Protein AF-A0A445AF09-F1 (afdb_monomer)

Secondary structure (DSSP, 8-state):
-GGGGTTS-TTT-TT--GGGEEEEEHHHHHHGGGGGGHHHHHHHT--SHHHHHHHHHHHHHHHHHHH---SEEEPPPTT-EEEEEEETTEEEEEEEEEETTEEEEEEEE-SS-EEEEEE-----EETTEE-------SSTTEEEEEEE-TTS-EEEEEEEETTTEEEEE-SSSSS-EEEEEEPPPPPTT-TT---HHHHHHHSSTTS-SS--TTBGGG-HHHHHHHTT-HHHHHHHHHHHTT--PPPPP----------S------------

Organism: Arachis hypogaea (NCBI:txid3818)

Structure (mmCIF, N/CA/C/O backbone):
data_AF-A0A445AF09-F1
#
_entry.id   AF-A0A445AF09-F1
#
loop_
_atom_site.group_PDB
_atom_site.id
_atom_site.type_symbol
_atom_site.label_atom_id
_atom_site.label_alt_id
_atom_site.label_comp_id
_atom_site.label_asym_id
_atom_site.label_entity_id
_atom_site.label_seq_id
_atom_site.pdbx_PDB_ins_code
_atom_site.Cartn_x
_atom_site.Cartn_y
_atom_site.Cartn_z
_atom_site.occupancy
_atom_site.B_iso_or_equiv
_atom_site.auth_seq_id
_atom_site.auth_comp_id
_atom_site.auth_asym_id
_atom_site.auth_atom_id
_atom_site.pdbx_PDB_model_num
ATOM 1 N N . MET A 1 1 ? 24.470 15.880 -9.791 1.00 51.50 1 MET A N 1
ATOM 2 C CA . MET A 1 1 ? 23.484 15.381 -10.776 1.00 51.50 1 MET A CA 1
ATOM 3 C C . MET A 1 1 ? 22.066 15.889 -10.486 1.00 51.50 1 MET A C 1
ATOM 5 O O . MET A 1 1 ? 21.465 16.464 -11.375 1.00 51.50 1 MET A O 1
ATOM 9 N N . ILE A 1 2 ? 21.556 15.780 -9.251 1.00 55.66 2 ILE A N 1
ATOM 10 C CA . ILE A 1 2 ? 20.168 16.154 -8.896 1.00 55.66 2 ILE A CA 1
ATOM 11 C C . ILE A 1 2 ? 19.882 17.680 -8.902 1.00 55.66 2 ILE A C 1
ATOM 13 O O . ILE A 1 2 ? 18.766 18.098 -9.194 1.00 55.66 2 ILE A O 1
ATOM 17 N N . LYS A 1 3 ? 20.896 18.535 -8.677 1.00 58.53 3 LYS A N 1
ATOM 18 C CA . LYS A 1 3 ? 20.763 20.012 -8.688 1.00 58.53 3 LYS A CA 1
ATOM 19 C C . LYS A 1 3 ? 20.214 20.596 -10.004 1.00 58.53 3 LYS A C 1
ATOM 21 O O . LYS A 1 3 ? 19.655 21.683 -9.976 1.00 58.53 3 LYS A O 1
ATOM 26 N N . ASN A 1 4 ? 20.345 19.885 -11.126 1.00 58.12 4 ASN A N 1
ATOM 27 C CA . ASN A 1 4 ? 19.867 20.347 -12.436 1.00 58.12 4 ASN A CA 1
ATOM 28 C C . ASN A 1 4 ? 18.356 20.132 -12.642 1.00 58.12 4 ASN A C 1
ATOM 30 O O . ASN A 1 4 ? 17.811 20.605 -13.630 1.00 58.12 4 ASN A O 1
ATOM 34 N N . TYR A 1 5 ? 17.688 19.422 -11.727 1.00 61.03 5 TYR A N 1
ATOM 35 C CA . TYR A 1 5 ? 16.271 19.056 -11.834 1.00 61.03 5 TYR A CA 1
ATOM 36 C C . TYR A 1 5 ? 15.376 19.838 -10.859 1.00 61.03 5 TYR A C 1
ATOM 38 O O . TYR A 1 5 ? 14.235 19.459 -10.610 1.00 61.03 5 TYR A O 1
ATOM 46 N N . ILE A 1 6 ? 15.888 20.925 -10.269 1.00 62.09 6 ILE A N 1
ATOM 47 C CA . ILE A 1 6 ? 15.125 21.788 -9.356 1.00 62.09 6 ILE A CA 1
ATOM 48 C C . ILE A 1 6 ? 13.955 22.421 -10.117 1.00 62.09 6 ILE A C 1
ATOM 50 O O . ILE A 1 6 ? 14.143 23.055 -11.151 1.00 62.09 6 ILE A O 1
ATOM 54 N N . GLY A 1 7 ? 12.744 22.247 -9.591 1.00 59.28 7 GLY A N 1
ATOM 55 C CA . GLY A 1 7 ? 11.496 22.750 -10.160 1.00 59.28 7 GLY A CA 1
ATOM 56 C C . GLY A 1 7 ? 10.824 21.821 -11.175 1.00 59.28 7 GLY A C 1
ATOM 57 O O . GLY A 1 7 ? 9.693 22.107 -11.561 1.00 59.28 7 GLY A O 1
ATOM 58 N N . THR A 1 8 ? 11.463 20.719 -11.588 1.00 61.53 8 THR A N 1
ATOM 59 C CA . THR A 1 8 ? 10.900 19.782 -12.576 1.00 61.53 8 THR A CA 1
ATOM 60 C C . THR A 1 8 ? 10.039 18.700 -11.919 1.00 61.53 8 THR A C 1
ATOM 62 O O . THR A 1 8 ? 10.283 18.299 -10.777 1.00 61.53 8 THR A O 1
ATOM 65 N N . ASP A 1 9 ? 9.038 18.203 -12.651 1.00 62.78 9 ASP A N 1
ATOM 66 C CA . ASP A 1 9 ? 8.241 17.050 -12.229 1.00 62.78 9 ASP A CA 1
ATOM 67 C C . ASP A 1 9 ? 9.037 15.759 -12.431 1.00 62.78 9 ASP A C 1
ATOM 69 O O . ASP A 1 9 ? 9.290 15.329 -13.558 1.00 62.78 9 ASP A O 1
ATOM 73 N N . VAL A 1 10 ? 9.424 15.121 -11.327 1.00 61.28 10 VAL A N 1
ATOM 74 C CA . VAL A 1 10 ? 10.263 13.916 -11.296 1.00 61.28 10 VAL A CA 1
ATOM 75 C C . VAL A 1 10 ? 9.614 12.751 -12.045 1.00 61.28 10 VAL A C 1
ATOM 77 O O . VAL A 1 10 ? 10.321 11.904 -12.604 1.00 61.28 10 VAL A O 1
ATOM 80 N N . THR A 1 11 ? 8.281 12.695 -12.098 1.00 57.84 11 THR A N 1
ATOM 81 C CA . THR A 1 11 ? 7.548 11.650 -12.832 1.00 57.84 11 THR A CA 1
ATOM 82 C C . THR A 1 11 ? 7.681 11.801 -14.349 1.00 57.84 11 THR A C 1
ATOM 84 O O . THR A 1 11 ? 7.736 10.791 -15.054 1.00 57.84 11 THR A O 1
ATOM 87 N N . SER A 1 12 ? 7.840 13.039 -14.830 1.00 57.72 12 SER A N 1
ATOM 88 C CA . SER A 1 12 ? 8.030 13.387 -16.245 1.00 57.72 12 SER A CA 1
ATOM 89 C C . SER A 1 12 ? 9.479 13.229 -16.735 1.00 57.72 12 SER A C 1
ATOM 91 O O . SER A 1 12 ? 9.734 13.205 -17.938 1.00 57.72 12 SER A O 1
ATOM 93 N N . LEU A 1 13 ? 10.445 13.078 -15.820 1.00 60.84 13 LEU A N 1
ATOM 94 C CA . LEU A 1 13 ? 11.860 12.925 -16.162 1.00 60.84 13 LEU A CA 1
ATOM 95 C C . LEU A 1 13 ? 12.172 11.501 -16.656 1.00 60.84 13 LEU A C 1
ATOM 97 O O . LEU A 1 13 ? 12.339 10.562 -15.868 1.00 60.84 13 LEU A O 1
ATOM 101 N N . VAL A 1 14 ? 12.316 11.358 -17.976 1.00 57.19 14 VAL A N 1
ATOM 102 C CA . VAL A 1 14 ? 12.659 10.093 -18.656 1.00 57.19 14 VAL A CA 1
ATOM 103 C C . VAL A 1 14 ? 14.084 9.621 -18.313 1.00 57.19 14 VAL A C 1
ATOM 105 O O . VAL A 1 14 ? 14.336 8.421 -18.192 1.00 57.19 14 VAL A O 1
ATOM 108 N N . THR A 1 15 ? 15.013 10.551 -18.063 1.00 64.38 15 THR A N 1
ATOM 109 C CA . THR A 1 15 ? 16.466 10.295 -17.992 1.00 64.38 15 THR A CA 1
ATOM 110 C C . THR A 1 15 ? 17.027 10.058 -16.587 1.00 64.38 15 THR A C 1
ATOM 112 O O . THR A 1 15 ? 18.241 10.115 -16.398 1.00 64.38 15 THR A O 1
ATOM 115 N N . LEU A 1 16 ? 16.190 9.822 -15.572 1.00 73.88 16 LEU A N 1
ATOM 116 C CA . LEU A 1 16 ? 16.708 9.557 -14.224 1.00 73.88 16 LEU A CA 1
ATOM 117 C C . LEU A 1 16 ? 17.511 8.243 -14.175 1.00 73.88 16 LEU A C 1
ATOM 119 O O . LEU A 1 16 ? 17.065 7.251 -14.774 1.00 73.88 16 LEU A O 1
ATOM 123 N N . PRO A 1 17 ? 18.641 8.215 -13.439 1.00 82.38 17 PRO A N 1
ATOM 124 C CA . PRO A 1 17 ? 19.485 7.031 -13.326 1.00 82.38 17 PRO A CA 1
ATOM 125 C C . PRO A 1 17 ? 18.705 5.876 -12.695 1.00 82.38 17 PRO A C 1
ATOM 127 O O . PRO A 1 17 ? 17.948 6.072 -11.752 1.00 82.38 17 PRO A O 1
ATOM 130 N N . VAL A 1 18 ? 18.894 4.654 -13.193 1.00 84.94 18 VAL A N 1
ATOM 131 C CA . VAL A 1 18 ? 18.198 3.458 -12.674 1.00 84.94 18 VAL A CA 1
ATOM 132 C C . VAL A 1 18 ? 18.519 3.193 -11.199 1.00 84.94 18 VAL A C 1
ATOM 134 O O . VAL A 1 18 ? 17.725 2.590 -10.492 1.00 84.94 18 VAL A O 1
ATOM 137 N N . THR A 1 19 ? 19.648 3.693 -10.702 1.00 85.25 19 THR A N 1
ATOM 138 C CA . THR A 1 19 ? 20.103 3.504 -9.319 1.00 85.25 19 THR A CA 1
ATOM 139 C C . THR A 1 19 ? 19.209 4.136 -8.257 1.00 85.25 19 THR A C 1
ATOM 141 O O . THR A 1 19 ? 19.458 3.879 -7.093 1.00 85.25 19 THR A O 1
ATOM 144 N N . ILE A 1 20 ? 18.225 4.967 -8.619 1.00 86.75 20 ILE A N 1
ATOM 145 C CA . ILE A 1 20 ? 17.229 5.511 -7.675 1.00 86.75 20 ILE A CA 1
ATOM 146 C C . ILE A 1 20 ? 15.871 4.799 -7.771 1.00 86.75 20 ILE A C 1
ATOM 148 O O . ILE A 1 20 ? 14.916 5.222 -7.122 1.00 86.75 20 ILE A O 1
ATOM 152 N N . PHE A 1 21 ? 15.756 3.780 -8.630 1.00 89.88 21 PHE A N 1
ATOM 153 C CA . PHE A 1 21 ? 14.510 3.056 -8.852 1.00 89.88 21 PHE A CA 1
ATOM 154 C C . PHE A 1 21 ? 14.426 1.808 -7.977 1.00 89.88 21 PHE A C 1
ATOM 156 O O . PHE A 1 21 ? 15.410 1.082 -7.830 1.00 89.88 21 PHE A O 1
ATOM 163 N N . GLU A 1 22 ? 13.228 1.538 -7.466 1.00 93.38 22 GLU A N 1
ATOM 164 C CA . GLU A 1 22 ? 12.866 0.217 -6.947 1.00 93.38 22 GLU A CA 1
ATOM 165 C C . GLU A 1 22 ? 12.418 -0.718 -8.080 1.00 93.38 22 GLU A C 1
ATOM 167 O O . GLU A 1 22 ? 12.101 -0.275 -9.188 1.00 93.38 22 GLU A O 1
ATOM 172 N N . SER A 1 23 ? 12.373 -2.024 -7.815 1.00 94.00 23 SER A N 1
ATOM 173 C CA . SER A 1 23 ? 11.985 -3.043 -8.798 1.00 94.00 23 SER A CA 1
ATOM 174 C C . SER A 1 23 ? 10.468 -3.210 -8.953 1.00 94.00 23 SER A C 1
ATOM 176 O O . SER A 1 23 ? 10.008 -4.297 -9.286 1.00 94.00 23 SER A O 1
ATOM 178 N N . MET A 1 24 ? 9.686 -2.148 -8.763 1.00 94.38 24 MET A N 1
ATOM 179 C CA . MET A 1 24 ? 8.229 -2.146 -8.928 1.00 94.38 24 MET A CA 1
ATOM 180 C C . MET A 1 24 ? 7.768 -1.028 -9.849 1.00 94.38 24 MET A C 1
ATOM 182 O O . MET A 1 24 ? 8.406 0.022 -9.953 1.00 94.38 24 MET A O 1
ATOM 186 N N . THR A 1 25 ? 6.638 -1.235 -10.517 1.00 94.06 25 THR A N 1
ATOM 187 C CA . THR A 1 25 ? 5.913 -0.156 -11.198 1.00 94.06 25 THR A CA 1
ATOM 188 C C . THR A 1 25 ? 4.942 0.517 -10.232 1.00 94.06 25 THR A C 1
ATOM 190 O O . THR A 1 25 ? 4.596 -0.039 -9.190 1.00 94.06 25 THR A O 1
ATOM 193 N N . MET A 1 26 ? 4.446 1.711 -10.573 1.00 91.44 26 MET A N 1
ATOM 194 C CA . MET A 1 26 ? 3.402 2.351 -9.759 1.00 91.44 26 MET A CA 1
ATOM 195 C C . MET A 1 26 ? 2.132 1.481 -9.643 1.00 91.44 26 MET A C 1
ATOM 197 O O . MET A 1 26 ? 1.425 1.565 -8.646 1.00 91.44 26 MET A O 1
ATOM 201 N N . LEU A 1 27 ? 1.860 0.609 -10.621 1.00 94.56 27 LEU A N 1
ATOM 202 C CA . LEU A 1 27 ? 0.715 -0.308 -10.587 1.00 94.56 27 LEU A CA 1
ATOM 203 C C . LEU A 1 27 ? 0.861 -1.382 -9.503 1.00 94.56 27 LEU A C 1
ATOM 205 O O . LEU A 1 27 ? -0.106 -1.660 -8.795 1.00 94.56 27 LEU A O 1
ATOM 209 N N . GLN A 1 28 ? 2.072 -1.926 -9.345 1.00 95.38 28 GLN A N 1
ATOM 210 C CA . GLN A 1 28 ? 2.425 -2.826 -8.243 1.00 95.38 28 GLN A CA 1
ATOM 211 C C . GLN A 1 28 ? 2.429 -2.079 -6.905 1.00 95.38 28 GLN A C 1
ATOM 213 O O . GLN A 1 28 ? 1.870 -2.572 -5.932 1.00 95.38 28 GLN A O 1
ATOM 218 N N . LYS A 1 29 ? 2.951 -0.842 -6.878 1.00 92.94 29 LYS A N 1
ATOM 219 C CA . LYS A 1 29 ? 2.928 0.026 -5.688 1.00 92.94 29 LYS A CA 1
ATOM 220 C C . LYS A 1 29 ? 1.514 0.204 -5.129 1.00 92.94 29 LYS A C 1
ATOM 222 O O . LYS A 1 29 ? 1.306 0.166 -3.924 1.00 92.94 29 LYS A O 1
ATOM 227 N N . MET A 1 30 ? 0.522 0.381 -6.004 1.00 92.88 30 MET A N 1
ATOM 228 C CA . MET A 1 30 ? -0.885 0.493 -5.601 1.00 92.88 30 MET A CA 1
ATOM 229 C C . MET A 1 30 ? -1.425 -0.795 -4.951 1.00 92.88 30 MET A C 1
ATOM 231 O O . MET A 1 30 ? -2.329 -0.715 -4.118 1.00 92.88 30 MET A O 1
ATOM 235 N N . ALA A 1 31 ? -0.877 -1.963 -5.302 1.00 95.69 31 ALA A N 1
ATOM 236 C CA . ALA A 1 31 ? -1.257 -3.246 -4.713 1.00 95.69 31 ALA A CA 1
ATOM 237 C C . ALA A 1 31 ? -0.697 -3.442 -3.297 1.00 95.69 31 ALA A C 1
ATOM 239 O O . ALA A 1 31 ? -1.277 -4.187 -2.517 1.00 95.69 31 ALA A O 1
ATOM 240 N N . GLU A 1 32 ? 0.380 -2.748 -2.922 1.00 94.44 32 GLU A N 1
ATOM 241 C CA . GLU A 1 32 ? 1.001 -2.872 -1.593 1.00 94.44 32 GLU A CA 1
ATOM 242 C C . GLU A 1 32 ? 0.039 -2.536 -0.444 1.00 94.44 32 GLU A C 1
ATOM 244 O O . GLU A 1 32 ? 0.106 -3.139 0.622 1.00 94.44 32 GLU A O 1
ATOM 249 N N . LEU A 1 33 ? -0.924 -1.639 -0.688 1.00 89.88 33 LEU A N 1
ATOM 250 C CA . LEU A 1 33 ? -2.013 -1.308 0.242 1.00 89.88 33 LEU A CA 1
ATOM 251 C C . LEU A 1 33 ? -2.888 -2.512 0.622 1.00 89.88 33 LEU A C 1
ATOM 253 O O . LEU A 1 33 ? -3.686 -2.431 1.562 1.00 89.88 33 LEU A O 1
ATOM 257 N N . ARG A 1 34 ? -2.804 -3.610 -0.138 1.00 94.56 34 ARG A N 1
ATOM 258 C CA . ARG A 1 34 ? -3.593 -4.812 0.116 1.00 94.56 34 ARG A CA 1
ATOM 259 C C . ARG A 1 34 ? -3.111 -5.603 1.325 1.00 94.56 34 ARG A C 1
ATOM 261 O O . ARG A 1 34 ? -3.955 -6.250 1.934 1.00 94.56 34 ARG A O 1
ATOM 268 N N . GLU A 1 35 ? -1.856 -5.443 1.747 1.00 93.94 35 GLU A N 1
ATOM 269 C CA . GLU A 1 35 ? -1.308 -6.133 2.929 1.00 93.94 35 GLU A CA 1
ATOM 270 C C . GLU A 1 35 ? -2.187 -5.946 4.171 1.00 93.94 35 GLU A C 1
ATOM 272 O O . GLU A 1 35 ? -2.505 -6.871 4.919 1.00 93.94 35 GLU A O 1
ATOM 277 N N . TYR A 1 36 ? -2.645 -4.713 4.368 1.00 92.56 36 TYR A N 1
ATOM 278 C CA . TYR A 1 36 ? -3.392 -4.337 5.558 1.00 92.56 36 TYR A CA 1
ATOM 279 C C . TYR A 1 36 ? -4.908 -4.370 5.346 1.00 92.56 36 TYR A C 1
ATOM 281 O O . TYR A 1 36 ? -5.657 -3.970 6.232 1.00 92.56 36 TYR A O 1
ATOM 289 N N . SER A 1 37 ? -5.394 -4.878 4.205 1.00 93.44 37 SER A N 1
ATOM 290 C CA . SER A 1 37 ? -6.837 -4.928 3.907 1.00 93.44 37 SER A CA 1
ATOM 291 C C . SER A 1 37 ? -7.625 -5.851 4.839 1.00 93.44 37 SER A C 1
ATOM 293 O O . SER A 1 37 ? -8.830 -5.679 4.962 1.00 93.44 37 SER A O 1
ATOM 295 N N . HIS A 1 38 ? -6.961 -6.739 5.585 1.00 92.75 38 HIS A N 1
ATOM 296 C CA . HIS A 1 38 ? -7.592 -7.500 6.668 1.00 92.75 38 HIS A CA 1
ATOM 297 C C . HIS A 1 38 ? -8.237 -6.598 7.745 1.00 92.75 38 HIS A C 1
ATOM 299 O O . HIS A 1 38 ? -9.118 -7.041 8.478 1.00 92.75 38 HIS A O 1
ATOM 305 N N . LEU A 1 39 ? -7.811 -5.333 7.863 1.00 91.69 39 LEU A N 1
ATOM 306 C CA . LEU A 1 39 ? -8.463 -4.333 8.712 1.00 91.69 39 LEU A CA 1
ATOM 307 C C . LEU A 1 39 ? -9.854 -3.956 8.184 1.00 91.69 39 LEU A C 1
ATOM 309 O O . LEU A 1 39 ? -10.767 -3.769 8.978 1.00 91.69 39 LEU A O 1
ATOM 313 N N . LEU A 1 40 ? -10.042 -3.901 6.863 1.00 94.19 40 LEU A N 1
ATOM 314 C CA . LEU A 1 40 ? -11.355 -3.664 6.257 1.00 94.19 40 LEU A CA 1
ATOM 315 C C . LEU A 1 40 ? -12.289 -4.857 6.489 1.00 94.19 40 LEU A C 1
ATOM 317 O O . LEU A 1 40 ? -13.457 -4.659 6.804 1.00 94.19 40 LEU A O 1
ATOM 321 N N . ASP A 1 41 ? -11.757 -6.080 6.439 1.00 94.00 41 ASP A N 1
ATOM 322 C CA . ASP A 1 41 ? -12.516 -7.289 6.780 1.00 94.00 41 ASP A CA 1
ATOM 323 C C . ASP A 1 41 ? -12.942 -7.297 8.257 1.00 94.00 41 ASP A C 1
ATOM 325 O O . ASP A 1 41 ? -14.041 -7.737 8.590 1.00 94.00 41 ASP A O 1
ATOM 329 N N . LYS A 1 42 ? -12.072 -6.819 9.161 1.00 92.50 42 LYS A N 1
ATOM 330 C CA . LYS A 1 42 ? -12.411 -6.633 10.582 1.00 92.50 42 LYS A CA 1
ATOM 331 C C . LYS A 1 42 ? -13.466 -5.550 10.768 1.00 92.50 42 LYS A C 1
ATOM 333 O O . LYS A 1 42 ? -14.352 -5.742 11.590 1.00 92.50 42 LYS A O 1
ATOM 338 N N . ALA A 1 43 ? -13.375 -4.451 10.016 1.00 91.88 43 ALA A N 1
ATOM 339 C CA . ALA A 1 43 ? -14.368 -3.386 10.047 1.00 91.88 43 ALA A CA 1
ATOM 340 C C . ALA A 1 43 ? -15.746 -3.931 9.651 1.00 91.88 43 ALA A C 1
ATOM 342 O O . ALA A 1 43 ? -16.670 -3.828 10.443 1.00 91.88 43 ALA A O 1
ATOM 343 N N . ASP A 1 44 ? -15.873 -4.592 8.497 1.00 94.69 44 ASP A N 1
ATOM 344 C CA . ASP A 1 44 ? -17.144 -5.163 8.011 1.00 94.69 44 ASP A CA 1
ATOM 345 C C . ASP A 1 44 ? -17.800 -6.137 9.010 1.00 94.69 44 ASP A C 1
ATOM 347 O O . ASP A 1 44 ? -19.017 -6.163 9.161 1.00 94.69 44 ASP A O 1
ATOM 351 N N . LYS A 1 45 ? -16.992 -6.904 9.752 1.00 93.44 45 LYS A N 1
ATOM 352 C CA . LYS A 1 45 ? -17.465 -7.856 10.775 1.00 93.44 45 LYS A CA 1
ATOM 353 C C . LYS A 1 45 ? -17.744 -7.219 12.140 1.00 93.44 45 LYS A C 1
ATOM 355 O O . LYS A 1 45 ? -18.154 -7.928 13.058 1.00 93.44 45 LYS A O 1
ATOM 360 N N . CYS A 1 46 ? -17.450 -5.935 12.320 1.00 89.12 46 CYS A N 1
ATOM 361 C CA . CYS A 1 46 ? -17.548 -5.266 13.609 1.00 89.12 46 CYS A CA 1
ATOM 362 C C . CYS A 1 46 ? -18.962 -4.725 13.840 1.00 89.12 46 CYS A C 1
ATOM 364 O O . CYS A 1 46 ? -19.448 -3.895 13.078 1.00 89.12 46 CYS A O 1
ATOM 366 N N . GLU A 1 47 ? -19.606 -5.166 14.921 1.00 91.25 47 GLU A N 1
ATOM 367 C CA . GLU A 1 47 ? -20.931 -4.668 15.315 1.00 91.25 47 GLU A CA 1
ATOM 368 C C . GLU A 1 47 ? -20.866 -3.299 16.010 1.00 91.25 47 GLU A C 1
ATOM 370 O O . GLU A 1 47 ? -21.816 -2.520 15.931 1.00 91.25 47 GLU A O 1
ATOM 375 N N . ASP A 1 48 ? -19.753 -2.999 16.690 1.00 87.00 48 ASP A N 1
ATOM 376 C CA . ASP A 1 48 ? -19.544 -1.716 17.358 1.00 87.00 48 ASP A CA 1
ATOM 377 C C . ASP A 1 48 ? -19.144 -0.646 16.321 1.00 87.00 48 ASP A C 1
ATOM 379 O O . ASP A 1 48 ? -18.058 -0.730 15.734 1.00 87.00 48 ASP A O 1
ATOM 383 N N . PRO A 1 49 ? -19.978 0.388 16.100 1.00 86.38 49 PRO A N 1
ATOM 384 C CA . PRO A 1 49 ? -19.717 1.417 15.097 1.00 86.38 49 PRO A CA 1
ATOM 385 C C . PRO A 1 49 ? -18.451 2.242 15.378 1.00 86.38 49 PRO A C 1
ATOM 387 O O . PRO A 1 49 ? -17.838 2.756 14.438 1.00 86.38 49 PRO A O 1
ATOM 390 N N . TYR A 1 50 ? -18.021 2.362 16.638 1.00 85.75 50 TYR A N 1
ATOM 391 C CA . TYR A 1 50 ? -16.785 3.062 16.982 1.00 85.75 50 TYR A CA 1
ATOM 392 C C . TYR A 1 50 ? -15.566 2.221 16.615 1.00 85.75 50 TYR A C 1
ATOM 394 O O . TYR A 1 50 ? -14.641 2.718 15.971 1.00 85.75 50 TYR A O 1
ATOM 402 N N . MET A 1 51 ? -15.592 0.928 16.944 1.00 86.25 51 MET A N 1
ATOM 403 C CA . MET A 1 51 ? -14.524 -0.002 16.572 1.00 86.25 51 MET A CA 1
ATOM 404 C C . MET A 1 51 ? -14.461 -0.259 15.059 1.00 86.25 51 MET A C 1
ATOM 406 O O . MET A 1 51 ? -13.370 -0.421 14.506 1.00 86.25 51 MET A O 1
ATOM 410 N N . TRP A 1 52 ? -15.597 -0.211 14.359 1.00 89.62 52 TRP A N 1
ATOM 411 C CA . TRP A 1 52 ? -15.635 -0.180 12.895 1.00 89.62 52 TRP A CA 1
ATOM 412 C C . TRP A 1 52 ? -14.801 0.985 12.342 1.00 89.62 52 TRP A C 1
ATOM 414 O O . TRP A 1 52 ? -13.906 0.779 11.513 1.00 89.62 52 TRP A O 1
ATOM 424 N N . LEU A 1 53 ? -15.049 2.205 12.840 1.00 85.81 53 LEU A N 1
ATOM 425 C CA . LEU A 1 53 ? -14.355 3.408 12.375 1.00 85.81 53 LEU A CA 1
ATOM 426 C C . LEU A 1 53 ? -12.868 3.355 12.716 1.00 85.81 53 LEU A C 1
ATOM 428 O O . LEU A 1 53 ? -12.030 3.796 11.929 1.00 85.81 53 LEU A O 1
ATOM 432 N N . VAL A 1 54 ? -12.540 2.773 13.863 1.00 85.69 54 VAL A N 1
ATOM 433 C CA . VAL A 1 54 ? -11.171 2.502 14.274 1.00 85.69 54 VAL A CA 1
ATOM 434 C C . VAL A 1 54 ? -10.436 1.638 13.243 1.00 85.69 54 VAL A C 1
ATOM 436 O O . VAL A 1 54 ? -9.394 2.060 12.741 1.00 85.69 54 VAL A O 1
ATOM 439 N N . TYR A 1 55 ? -10.974 0.474 12.866 1.00 87.75 55 TYR A N 1
ATOM 440 C CA . TYR A 1 55 ? -10.327 -0.402 11.883 1.00 87.75 55 TYR A CA 1
ATOM 441 C C . TYR A 1 55 ? -10.184 0.265 10.508 1.00 87.75 55 TYR A C 1
ATOM 443 O O . TYR A 1 55 ? -9.119 0.182 9.887 1.00 87.75 55 TYR A O 1
ATOM 451 N N . ALA A 1 56 ? -11.226 0.968 10.053 1.00 89.19 56 ALA A N 1
ATOM 452 C CA . ALA A 1 56 ? -11.197 1.710 8.794 1.00 89.19 56 ALA A CA 1
ATOM 453 C C . ALA A 1 56 ? -10.136 2.828 8.810 1.00 89.19 56 ALA A C 1
ATOM 455 O O . ALA A 1 56 ? -9.387 2.997 7.844 1.00 89.19 56 ALA A O 1
ATOM 456 N N . SER A 1 57 ? -10.019 3.546 9.930 1.00 86.19 57 SER A N 1
ATOM 457 C CA . SER A 1 57 ? -9.030 4.613 10.117 1.00 86.19 57 SER A CA 1
ATOM 458 C C . SER A 1 57 ? -7.609 4.060 10.201 1.00 86.19 57 SER A C 1
ATOM 460 O O . SER A 1 57 ? -6.714 4.594 9.549 1.00 86.19 57 SER A O 1
ATOM 462 N N . SER A 1 58 ? -7.383 2.953 10.916 1.00 85.88 58 SER A N 1
ATOM 463 C CA . SER A 1 58 ? -6.076 2.279 10.948 1.00 85.88 58 SER A CA 1
ATOM 464 C C . SER A 1 58 ? -5.641 1.807 9.558 1.00 85.88 58 SER A C 1
ATOM 466 O O . SER A 1 58 ? -4.472 1.951 9.196 1.00 85.88 58 SER A O 1
ATOM 468 N N . TRP A 1 59 ? -6.575 1.306 8.741 1.00 89.81 59 TRP A N 1
ATOM 469 C CA . TRP A 1 59 ? -6.282 0.967 7.349 1.00 89.81 59 TRP A CA 1
ATOM 470 C C . TRP A 1 59 ? -5.866 2.204 6.541 1.00 89.81 59 TRP A C 1
ATOM 472 O O . TRP A 1 59 ? -4.857 2.160 5.833 1.00 89.81 59 TRP A O 1
ATOM 482 N N . ALA A 1 60 ? -6.575 3.325 6.693 1.00 86.75 60 ALA A N 1
ATOM 483 C CA . ALA A 1 60 ? -6.222 4.582 6.033 1.00 86.75 60 ALA A CA 1
ATOM 484 C C . ALA A 1 60 ? -4.843 5.114 6.475 1.00 86.75 60 ALA A C 1
ATOM 486 O O . ALA A 1 60 ? -4.067 5.573 5.640 1.00 86.75 60 ALA A O 1
ATOM 487 N N . VAL A 1 61 ? -4.492 4.989 7.758 1.00 84.06 61 VAL A N 1
ATOM 488 C CA . VAL A 1 61 ? -3.168 5.359 8.287 1.00 84.06 61 VAL A CA 1
ATOM 489 C C . VAL A 1 61 ? -2.053 4.497 7.683 1.00 84.06 61 VAL A C 1
ATOM 491 O O . VAL A 1 61 ? -0.979 5.010 7.362 1.00 84.06 61 VAL A O 1
ATOM 494 N N . SER A 1 62 ? -2.302 3.205 7.447 1.00 85.38 62 SER A N 1
ATOM 495 C CA . SER A 1 62 ? -1.304 2.302 6.853 1.00 85.38 62 SER A CA 1
ATOM 496 C C . SER A 1 62 ? -0.829 2.740 5.454 1.00 85.38 62 SER A C 1
ATOM 498 O O . SER A 1 62 ? 0.270 2.381 5.026 1.00 85.38 62 SER A O 1
ATOM 500 N N . VAL A 1 63 ? -1.604 3.581 4.754 1.00 84.19 63 VAL A N 1
ATOM 501 C CA . VAL A 1 63 ? -1.234 4.177 3.460 1.00 84.19 63 VAL A CA 1
ATOM 502 C C . VAL A 1 63 ? 0.080 4.957 3.559 1.00 84.19 63 VAL A C 1
ATOM 504 O O . VAL A 1 63 ? 0.924 4.852 2.667 1.00 84.19 63 VAL A O 1
ATOM 507 N N . TYR A 1 64 ? 0.293 5.705 4.647 1.00 81.31 64 TYR A N 1
ATOM 508 C CA . TYR A 1 64 ? 1.510 6.500 4.833 1.00 81.31 64 TYR A CA 1
ATOM 509 C C . TYR A 1 64 ? 2.756 5.615 4.906 1.00 81.31 64 TYR A C 1
ATOM 511 O O . TYR A 1 64 ? 3.758 5.916 4.257 1.00 81.31 64 TYR A O 1
ATOM 519 N N . TYR A 1 65 ? 2.664 4.473 5.596 1.00 83.56 65 TYR A N 1
ATOM 520 C CA . TYR A 1 65 ? 3.735 3.478 5.634 1.00 83.56 65 TYR A CA 1
ATOM 521 C C . TYR A 1 65 ? 4.090 2.966 4.235 1.00 83.56 65 TYR A C 1
ATOM 523 O O . TYR A 1 65 ? 5.263 2.899 3.865 1.00 83.56 65 TYR A O 1
ATOM 531 N N . VAL A 1 66 ? 3.075 2.622 3.436 1.00 81.06 66 VAL A N 1
ATOM 532 C CA . VAL A 1 66 ? 3.264 2.073 2.085 1.00 81.06 66 VAL A CA 1
ATOM 533 C C . VAL A 1 66 ? 4.014 3.059 1.179 1.00 81.06 66 VAL A C 1
ATOM 535 O O . VAL A 1 66 ? 4.900 2.656 0.420 1.00 81.06 66 VAL A O 1
ATOM 538 N N . TYR A 1 67 ? 3.714 4.354 1.291 1.00 79.06 67 TYR A N 1
ATOM 539 C CA . TYR A 1 67 ? 4.284 5.396 0.431 1.00 79.06 67 TYR A CA 1
ATOM 540 C C . TYR A 1 67 ? 5.514 6.118 1.000 1.00 79.06 67 TYR A C 1
ATOM 542 O O . TYR A 1 67 ? 6.039 7.012 0.339 1.00 79.06 67 TYR A O 1
ATOM 550 N N . GLN A 1 68 ? 6.023 5.730 2.172 1.00 81.06 68 GLN A N 1
AT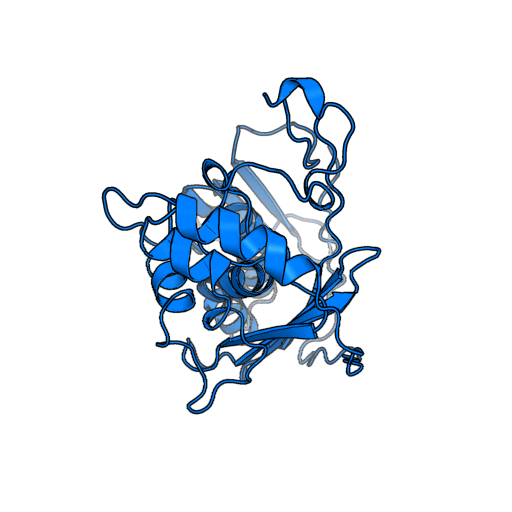OM 551 C CA . GLN A 1 68 ? 7.182 6.400 2.780 1.00 81.06 68 GLN A CA 1
ATOM 552 C C . GLN A 1 68 ? 8.513 6.109 2.075 1.00 81.06 68 GLN A C 1
ATOM 554 O O . GLN A 1 68 ? 9.481 6.855 2.231 1.00 81.06 68 GLN A O 1
ATOM 559 N N . ARG A 1 69 ? 8.594 4.983 1.352 1.00 85.88 69 ARG A N 1
ATOM 560 C CA . ARG A 1 69 ? 9.855 4.519 0.767 1.00 85.88 69 ARG A CA 1
ATOM 561 C C . ARG A 1 69 ? 10.326 5.502 -0.298 1.00 85.88 69 ARG A C 1
ATOM 563 O O . ARG A 1 69 ? 9.570 5.904 -1.176 1.00 85.88 69 ARG A O 1
ATOM 570 N N . THR A 1 70 ? 11.598 5.881 -0.212 1.00 82.62 70 THR A N 1
ATOM 571 C CA . THR A 1 70 ? 12.191 6.954 -1.029 1.00 82.62 70 THR A CA 1
ATOM 572 C C . THR A 1 70 ? 12.592 6.499 -2.432 1.00 82.62 70 THR A C 1
ATOM 574 O O . THR A 1 70 ? 12.925 7.325 -3.288 1.00 82.62 70 THR A O 1
ATOM 577 N N . TRP A 1 71 ? 12.554 5.191 -2.682 1.00 86.25 71 TRP A N 1
ATOM 578 C CA . TRP A 1 71 ? 12.819 4.612 -3.987 1.00 86.25 71 TRP A CA 1
ATOM 579 C C . TRP A 1 71 ? 11.737 4.995 -4.994 1.00 86.25 71 TRP A C 1
ATOM 581 O O . TRP A 1 71 ? 10.544 4.968 -4.706 1.00 86.25 71 TRP A O 1
ATOM 591 N N . LYS A 1 72 ? 12.152 5.347 -6.213 1.00 86.56 72 LYS A N 1
ATOM 592 C CA . LYS A 1 72 ? 11.219 5.721 -7.276 1.00 86.56 72 LYS A CA 1
ATOM 593 C C . LYS A 1 72 ? 10.677 4.459 -7.967 1.00 86.56 72 LYS A C 1
ATOM 595 O O . LYS A 1 72 ? 11.461 3.769 -8.621 1.00 86.56 72 LYS A O 1
ATOM 600 N N . PRO A 1 73 ? 9.365 4.177 -7.955 1.00 90.62 73 PRO A N 1
ATOM 601 C CA . PRO A 1 73 ? 8.825 3.112 -8.790 1.00 90.62 73 PRO A CA 1
ATOM 602 C C . PRO A 1 73 ? 8.925 3.481 -10.278 1.00 90.62 73 PRO A C 1
ATOM 604 O O . PRO A 1 73 ? 8.940 4.655 -10.676 1.00 90.62 73 PRO A O 1
ATOM 607 N N . PHE A 1 74 ? 8.973 2.469 -11.140 1.00 89.69 74 PHE A N 1
ATOM 608 C CA . PHE A 1 74 ? 8.870 2.659 -12.580 1.00 89.69 74 PHE A CA 1
ATOM 609 C C . PHE A 1 74 ? 7.527 3.312 -12.920 1.00 89.69 74 PHE A C 1
ATOM 611 O O . PHE A 1 74 ? 6.463 2.820 -12.545 1.00 89.69 74 PHE A O 1
ATOM 618 N N . ASN A 1 75 ? 7.577 4.426 -13.658 1.00 87.88 75 ASN A N 1
ATOM 619 C CA . ASN A 1 75 ? 6.367 5.042 -14.191 1.00 87.88 75 ASN A CA 1
ATOM 620 C C . ASN A 1 75 ? 5.745 4.064 -15.203 1.00 87.88 75 ASN A C 1
ATOM 622 O O . ASN A 1 75 ? 6.454 3.690 -16.153 1.00 87.88 75 ASN A O 1
ATOM 626 N N . PRO A 1 76 ? 4.498 3.607 -15.010 1.00 90.19 76 PRO A N 1
ATOM 627 C CA . PRO A 1 76 ? 3.888 2.648 -15.916 1.00 90.19 76 PRO A CA 1
ATOM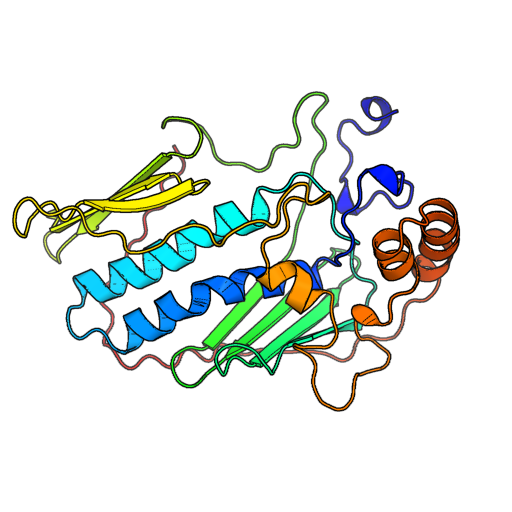 628 C C . PRO A 1 76 ? 3.745 3.227 -17.328 1.00 90.19 76 PRO A C 1
ATOM 630 O O . PRO A 1 76 ? 3.508 4.427 -17.504 1.00 90.19 76 PRO A O 1
ATOM 633 N N . ILE A 1 77 ? 3.896 2.382 -18.346 1.00 89.12 77 ILE A N 1
ATOM 634 C CA . ILE A 1 77 ? 3.617 2.780 -19.735 1.00 89.12 77 ILE A CA 1
ATOM 635 C C . ILE A 1 77 ? 2.107 2.762 -19.998 1.00 89.12 77 ILE A C 1
ATOM 637 O O . ILE A 1 77 ? 1.366 2.052 -19.323 1.00 89.12 77 ILE A O 1
ATOM 641 N N . LEU A 1 78 ? 1.620 3.552 -20.962 1.00 88.00 78 LEU A N 1
ATOM 642 C CA . LEU A 1 78 ? 0.188 3.591 -21.279 1.00 88.00 78 LEU A CA 1
ATOM 643 C C . LEU A 1 78 ? -0.322 2.190 -21.644 1.00 88.00 78 LEU A C 1
ATOM 645 O O . LEU A 1 78 ? 0.231 1.542 -22.530 1.00 88.00 78 LEU A O 1
ATOM 649 N N . GLY A 1 79 ? -1.388 1.745 -20.978 1.00 87.19 79 GLY A N 1
ATOM 650 C CA . GLY A 1 79 ? -1.958 0.417 -21.183 1.00 87.19 79 GLY A CA 1
ATOM 651 C C . GLY A 1 79 ? -1.290 -0.708 -20.390 1.00 87.19 79 GLY A C 1
ATOM 652 O O . GLY A 1 79 ? -1.828 -1.811 -20.413 1.00 87.19 79 GLY A O 1
ATOM 653 N N . GLU A 1 80 ? -0.192 -0.448 -19.669 1.00 93.62 80 GLU A N 1
ATOM 654 C CA . GLU A 1 80 ? 0.378 -1.399 -18.705 1.00 93.62 80 GLU A CA 1
ATOM 655 C C . GLU A 1 80 ? -0.680 -1.786 -17.663 1.00 93.62 80 GLU A C 1
ATOM 657 O O . GLU A 1 80 ? -1.474 -0.935 -17.245 1.00 93.62 80 GLU A O 1
ATOM 662 N N . THR A 1 81 ? -0.701 -3.059 -17.268 1.00 96.06 81 THR A N 1
ATOM 663 C CA . THR A 1 81 ? -1.642 -3.620 -16.290 1.00 96.06 81 THR A CA 1
ATOM 664 C C . THR A 1 81 ? -0.903 -4.320 -15.154 1.00 96.06 81 THR A C 1
ATOM 666 O O . THR A 1 81 ? 0.242 -4.730 -15.309 1.00 96.06 81 THR A O 1
ATOM 669 N N . TYR A 1 82 ? -1.559 -4.498 -14.015 1.00 97.19 82 TYR A N 1
ATOM 670 C CA . TYR A 1 82 ? -1.109 -5.385 -12.946 1.00 97.19 82 TYR A CA 1
ATOM 671 C C . TYR A 1 82 ? -2.321 -6.053 -12.296 1.00 97.19 82 TYR A C 1
ATOM 673 O O . TYR A 1 82 ? -3.390 -5.446 -12.213 1.00 97.19 82 TYR A O 1
ATOM 681 N N . GLU A 1 83 ? -2.163 -7.306 -11.878 1.00 95.62 83 GLU A N 1
ATOM 682 C CA . GLU A 1 83 ? -3.245 -8.144 -11.363 1.00 95.62 83 GLU A CA 1
ATOM 683 C C . GLU A 1 83 ? -2.732 -8.973 -10.181 1.00 95.62 83 GLU A C 1
ATOM 685 O O . GLU A 1 83 ? -1.643 -9.533 -10.252 1.00 95.62 83 GLU A O 1
ATOM 690 N N . MET A 1 84 ? -3.523 -9.066 -9.113 1.00 96.38 84 MET A N 1
ATOM 691 C CA . MET A 1 84 ? -3.231 -9.834 -7.901 1.00 96.38 84 MET A CA 1
ATOM 692 C C . MET A 1 84 ? -4.518 -10.548 -7.477 1.00 96.38 84 MET A C 1
ATOM 694 O O . MET A 1 84 ? -5.512 -9.887 -7.199 1.00 96.38 84 MET A O 1
ATOM 698 N N . VAL A 1 85 ? -4.528 -11.881 -7.448 1.00 94.94 85 VAL A N 1
ATOM 699 C CA . VAL A 1 85 ? -5.732 -12.688 -7.145 1.00 94.94 85 VAL A CA 1
ATOM 700 C C . VAL A 1 85 ? -5.518 -13.737 -6.048 1.00 94.94 85 VAL A C 1
ATOM 702 O O . VAL A 1 85 ? -6.485 -14.271 -5.516 1.00 94.94 85 VAL A O 1
ATOM 705 N N . ASN A 1 86 ? -4.265 -14.025 -5.669 1.00 90.12 86 ASN A N 1
ATOM 706 C CA . ASN A 1 86 ? -3.928 -15.061 -4.680 1.00 90.12 86 ASN A CA 1
ATOM 707 C C . ASN A 1 86 ? -3.405 -14.470 -3.354 1.00 90.12 86 ASN A C 1
ATOM 709 O O . ASN A 1 86 ? -2.333 -14.842 -2.858 1.00 90.12 86 ASN A O 1
ATOM 713 N N . HIS A 1 87 ? -4.132 -13.522 -2.761 1.00 93.56 87 HIS A N 1
ATOM 714 C CA . HIS A 1 87 ? -3.785 -12.966 -1.448 1.00 93.56 87 HIS A CA 1
ATOM 715 C C . HIS A 1 87 ? -5.038 -12.556 -0.664 1.00 93.56 87 HIS A C 1
ATOM 717 O O . HIS A 1 87 ? -5.738 -11.632 -1.059 1.00 93.56 87 HIS A O 1
ATOM 723 N N . GLY A 1 88 ? -5.329 -13.253 0.441 1.00 89.00 88 GLY A N 1
ATOM 724 C CA . GLY A 1 88 ? -6.417 -12.884 1.360 1.00 89.00 88 GLY A CA 1
ATOM 725 C C . GLY A 1 88 ? -7.823 -12.878 0.746 1.00 89.00 88 GLY A C 1
ATOM 726 O O . GLY A 1 88 ? -8.678 -12.139 1.213 1.00 89.00 88 GLY A O 1
ATOM 727 N N . GLY A 1 89 ? -8.057 -13.633 -0.334 1.00 93.31 89 GLY A N 1
ATOM 728 C CA . GLY A 1 89 ? -9.320 -13.582 -1.087 1.00 93.31 89 GLY A CA 1
ATOM 729 C C . GLY A 1 89 ? -9.540 -12.277 -1.864 1.00 93.31 89 GLY A C 1
ATOM 730 O O . GLY A 1 89 ? -10.622 -12.070 -2.404 1.00 93.31 89 GLY A O 1
ATOM 731 N N . ILE A 1 90 ? -8.532 -11.401 -1.924 1.00 95.62 90 ILE A N 1
ATOM 732 C CA . ILE A 1 90 ? -8.604 -10.105 -2.593 1.00 95.62 90 ILE A CA 1
ATOM 733 C C . ILE A 1 90 ? -8.229 -10.269 -4.061 1.00 95.62 90 ILE A C 1
ATOM 735 O O . ILE A 1 90 ? -7.152 -10.770 -4.395 1.00 95.62 90 ILE A O 1
ATOM 739 N N . ILE A 1 91 ? -9.097 -9.758 -4.927 1.00 96.25 91 ILE A N 1
ATOM 740 C CA . ILE A 1 91 ? -8.801 -9.493 -6.330 1.00 96.25 91 ILE A CA 1
ATOM 741 C C . ILE A 1 91 ? -8.422 -8.021 -6.435 1.00 96.25 91 ILE A C 1
ATOM 743 O O . ILE A 1 91 ? -9.197 -7.148 -6.056 1.00 96.25 91 ILE A O 1
ATOM 747 N N . PHE A 1 92 ? -7.234 -7.733 -6.952 1.00 97.00 92 PHE A N 1
ATOM 748 C CA . PHE A 1 92 ? -6.786 -6.387 -7.276 1.00 97.00 92 PHE A CA 1
ATOM 749 C C . PHE A 1 92 ? -6.364 -6.307 -8.737 1.00 97.00 92 PHE A C 1
ATOM 751 O O . PHE A 1 92 ? -5.597 -7.134 -9.225 1.00 97.00 92 PHE A O 1
ATOM 758 N N . LEU A 1 93 ? -6.849 -5.277 -9.421 1.00 96.25 93 LEU A N 1
ATOM 759 C CA . LEU A 1 93 ? -6.558 -4.974 -10.813 1.00 96.25 93 LEU A CA 1
ATOM 760 C C . LEU A 1 93 ? -6.133 -3.515 -10.906 1.00 96.25 93 LEU A C 1
ATOM 762 O O . LEU A 1 93 ? -6.789 -2.638 -10.342 1.00 96.25 93 LEU A O 1
ATOM 766 N N . SER A 1 94 ? -5.083 -3.220 -11.661 1.0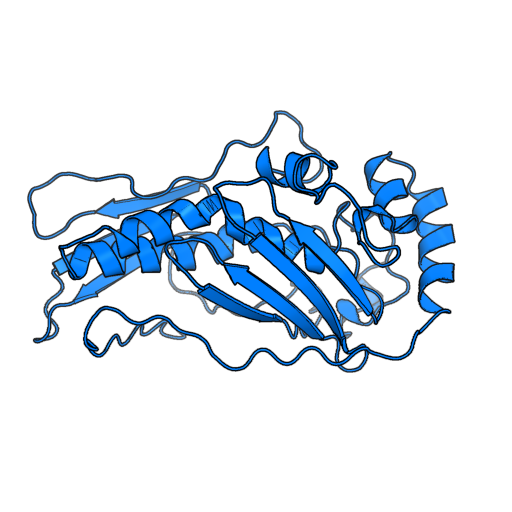0 95.69 94 SER A N 1
ATOM 767 C CA . SER A 1 94 ? -4.704 -1.842 -11.956 1.00 95.69 94 SER A CA 1
ATOM 768 C C . SER A 1 94 ? -4.186 -1.671 -13.376 1.00 95.69 94 SER A C 1
ATOM 770 O O . SER A 1 94 ? -3.730 -2.612 -14.029 1.00 95.69 94 SER A O 1
ATOM 772 N N . LYS A 1 95 ? -4.319 -0.448 -13.891 1.00 94.00 95 LYS A N 1
ATOM 773 C CA . LYS A 1 95 ? -3.957 -0.090 -15.259 1.00 94.00 95 LYS A CA 1
ATOM 774 C C . LYS A 1 95 ? -3.491 1.353 -15.357 1.00 94.00 95 LYS A C 1
ATOM 776 O O . LYS A 1 95 ? -4.093 2.255 -14.773 1.00 94.00 95 LYS A O 1
ATOM 781 N N . GLN A 1 96 ? -2.489 1.598 -16.195 1.00 90.75 96 GLN A N 1
ATOM 782 C CA . GLN A 1 96 ? -2.160 2.950 -16.631 1.00 90.75 96 GLN A CA 1
ATOM 783 C C . GLN A 1 96 ? -3.162 3.421 -17.690 1.00 90.75 96 GLN A C 1
ATOM 785 O O . GLN A 1 96 ? -3.144 2.958 -18.835 1.00 90.75 96 GLN A O 1
ATOM 790 N N . VAL A 1 97 ? -4.039 4.349 -17.311 1.00 87.62 97 VAL A N 1
ATOM 791 C CA . VAL A 1 97 ? -5.142 4.827 -18.163 1.00 87.62 97 VAL A CA 1
ATOM 792 C C . VAL A 1 97 ? -4.800 6.100 -18.934 1.00 87.62 97 VAL A C 1
ATOM 794 O O . VAL A 1 97 ? -5.440 6.398 -19.936 1.00 87.62 97 VAL A O 1
ATOM 797 N N . SER A 1 98 ? -3.780 6.844 -18.500 1.00 82.81 98 SER A N 1
ATOM 798 C CA . SER A 1 98 ? -3.319 8.053 -19.185 1.00 82.81 98 SER A CA 1
ATOM 799 C C . SER A 1 98 ? -1.821 8.269 -18.992 1.00 82.81 98 SER A C 1
ATOM 801 O O . SER A 1 98 ? -1.275 7.939 -17.939 1.00 82.81 98 SER A O 1
ATOM 803 N N . HIS A 1 99 ? -1.156 8.845 -19.995 1.00 76.94 99 HIS A N 1
ATOM 804 C CA . HIS A 1 99 ? 0.259 9.234 -19.926 1.00 76.94 99 HIS A CA 1
ATOM 805 C C . HIS A 1 99 ? 0.451 10.750 -19.752 1.00 76.94 99 HIS A C 1
ATOM 807 O O . HIS A 1 99 ? 1.386 11.179 -19.079 1.00 76.94 99 HIS A O 1
ATOM 813 N N . HIS A 1 100 ? -0.470 11.569 -20.272 1.00 78.00 100 HIS A N 1
ATOM 814 C CA . HIS A 1 100 ? -0.417 13.029 -20.181 1.00 78.00 100 HIS A CA 1
ATOM 815 C C . HIS A 1 100 ? -1.801 13.606 -19.835 1.00 78.00 100 HIS A C 1
ATOM 817 O O . HIS A 1 100 ? -2.619 13.799 -20.732 1.00 78.00 100 HIS A O 1
ATOM 823 N N . PRO A 1 101 ? -2.083 13.881 -18.544 1.00 78.38 101 PRO A N 1
ATOM 824 C CA . PRO A 1 101 ? -1.224 13.634 -17.377 1.00 78.38 101 PRO A CA 1
ATOM 825 C C . PRO A 1 101 ? -1.121 12.134 -17.036 1.00 78.38 101 PRO A C 1
ATOM 827 O O . PRO A 1 101 ? -2.040 11.383 -17.377 1.00 78.38 101 PRO A O 1
ATOM 830 N N . PRO A 1 102 ? -0.051 11.677 -16.358 1.00 77.50 102 PRO A N 1
ATOM 831 C CA . PRO A 1 102 ? 0.057 10.288 -15.931 1.00 77.50 102 PRO A CA 1
ATOM 832 C C . PRO A 1 102 ? -1.048 9.973 -14.917 1.00 77.50 102 PRO A C 1
ATOM 834 O O . PRO A 1 102 ? -1.177 10.655 -13.898 1.00 77.50 102 PRO A O 1
ATOM 837 N N . MET A 1 103 ? -1.871 8.967 -15.218 1.00 84.88 103 MET A N 1
ATOM 838 C CA . MET A 1 103 ? -2.934 8.496 -14.330 1.00 84.88 103 MET A CA 1
ATOM 839 C C . MET A 1 103 ? -3.019 6.975 -14.360 1.00 84.88 103 MET A C 1
ATOM 841 O O . MET A 1 103 ? -3.098 6.369 -15.436 1.00 84.88 103 MET A O 1
ATOM 845 N N . SER A 1 104 ? -3.050 6.386 -13.171 1.00 87.69 104 SER A N 1
ATOM 846 C CA . SER A 1 104 ? -3.271 4.960 -12.952 1.00 87.69 104 SER A CA 1
ATOM 847 C C . SER A 1 104 ? -4.628 4.766 -12.280 1.00 87.69 104 SER A C 1
ATOM 849 O O . SER A 1 104 ? -4.979 5.513 -11.368 1.00 87.69 104 SER A O 1
ATOM 851 N N . ALA A 1 105 ? -5.393 3.776 -12.719 1.00 89.81 105 ALA A N 1
ATOM 852 C CA . ALA A 1 105 ? -6.630 3.359 -12.069 1.00 89.81 105 ALA A CA 1
ATOM 853 C C . ALA A 1 105 ? -6.416 1.988 -11.428 1.00 89.81 105 ALA A C 1
ATOM 855 O O . ALA A 1 105 ? -5.701 1.157 -11.988 1.00 89.81 105 ALA A O 1
ATOM 856 N N . GLY A 1 106 ? -7.024 1.761 -10.271 1.00 92.31 106 GLY A N 1
ATOM 857 C CA . GLY A 1 106 ? -6.984 0.499 -9.550 1.00 92.31 106 GLY A CA 1
ATOM 858 C C . GLY A 1 106 ? -8.338 0.163 -8.943 1.00 92.31 106 GLY A C 1
ATOM 859 O O . GLY A 1 106 ? -9.108 1.053 -8.581 1.00 92.31 106 GLY A O 1
ATOM 860 N N . HIS A 1 107 ? -8.601 -1.127 -8.828 1.00 93.94 107 HIS A N 1
ATOM 861 C CA . HIS A 1 107 ? -9.793 -1.696 -8.227 1.00 93.94 107 HIS A CA 1
ATOM 862 C C . HIS A 1 107 ? -9.379 -2.888 -7.377 1.00 93.94 107 HIS A C 1
ATOM 864 O O . HIS A 1 107 ? -8.619 -3.732 -7.845 1.00 93.94 107 HIS A O 1
ATOM 870 N N . ALA A 1 108 ? -9.861 -2.939 -6.144 1.00 95.19 108 ALA A N 1
ATOM 871 C CA . ALA A 1 108 ? -9.713 -4.067 -5.247 1.00 95.19 108 ALA A CA 1
ATOM 872 C C . ALA A 1 108 ? -11.086 -4.503 -4.745 1.00 95.19 108 ALA A C 1
ATOM 874 O O . ALA A 1 108 ? -11.895 -3.648 -4.379 1.00 95.19 108 ALA A O 1
ATOM 875 N N . GLU A 1 109 ? -11.314 -5.802 -4.638 1.00 94.62 109 GLU A N 1
ATOM 876 C CA . GLU A 1 109 ? -12.506 -6.340 -3.995 1.00 94.62 109 GLU A CA 1
ATOM 877 C C . GLU A 1 109 ? -12.243 -7.693 -3.333 1.00 94.62 109 GLU A C 1
ATOM 879 O O . GLU A 1 109 ? -11.359 -8.448 -3.743 1.00 94.62 109 GLU A O 1
ATOM 884 N N . ASN A 1 110 ? -13.030 -7.983 -2.303 1.00 94.38 110 ASN A N 1
ATOM 885 C CA . ASN A 1 110 ? -13.234 -9.312 -1.737 1.00 94.38 110 ASN A CA 1
ATOM 886 C C . ASN A 1 110 ? -14.699 -9.421 -1.257 1.00 94.38 110 ASN A C 1
ATOM 888 O O . ASN A 1 110 ? -15.557 -8.637 -1.669 1.00 94.38 110 ASN A O 1
ATOM 892 N N . GLU A 1 111 ? -15.008 -10.388 -0.394 1.00 94.69 111 GLU A N 1
ATOM 893 C CA . GLU A 1 111 ? -16.359 -10.552 0.164 1.00 94.69 111 GLU A CA 1
ATOM 894 C C . GLU A 1 111 ? -16.805 -9.380 1.064 1.00 94.69 111 GLU A C 1
ATOM 896 O O . GLU A 1 111 ? -18.006 -9.148 1.187 1.00 94.69 111 GLU A O 1
ATOM 901 N N . HIS A 1 112 ? -15.860 -8.621 1.632 1.00 92.75 112 HIS A N 1
ATOM 902 C CA . HIS A 1 112 ? -16.084 -7.615 2.679 1.00 92.75 112 HIS A CA 1
ATOM 903 C C . HIS A 1 112 ? -16.001 -6.167 2.186 1.00 92.75 112 HIS A C 1
ATOM 905 O O . HIS A 1 112 ? -16.666 -5.285 2.724 1.00 92.75 112 HIS A O 1
ATOM 911 N N . PHE A 1 113 ? -15.189 -5.879 1.166 1.00 92.12 113 PHE A N 1
ATOM 912 C CA . PHE A 1 113 ? -15.002 -4.510 0.692 1.00 92.12 113 PHE A CA 1
ATOM 913 C C . PHE A 1 113 ? -14.862 -4.407 -0.825 1.00 92.12 113 PHE A C 1
ATOM 915 O O . PHE A 1 113 ? -14.476 -5.337 -1.531 1.00 92.12 113 PHE A O 1
ATOM 922 N N . THR A 1 114 ? -15.112 -3.195 -1.314 1.00 91.38 114 THR A N 1
ATOM 923 C CA . THR A 1 114 ? -14.749 -2.757 -2.660 1.00 91.38 114 THR A CA 1
ATOM 924 C C . THR A 1 114 ? -14.007 -1.432 -2.546 1.00 91.38 114 THR A C 1
ATOM 926 O O . THR A 1 114 ? -14.458 -0.510 -1.869 1.00 91.38 114 THR A O 1
ATOM 929 N N . TYR A 1 115 ? -12.863 -1.322 -3.213 1.00 88.44 115 TYR A N 1
ATOM 930 C CA . TYR A 1 115 ? -12.000 -0.151 -3.169 1.00 88.44 115 TYR A CA 1
ATOM 931 C C . TYR A 1 115 ? -11.571 0.246 -4.578 1.00 88.44 115 TYR A C 1
ATOM 933 O O . TYR A 1 115 ? -10.874 -0.495 -5.265 1.00 88.44 115 TYR A O 1
ATOM 941 N N . ASN A 1 116 ? -11.965 1.445 -5.000 1.00 88.69 116 ASN A N 1
ATOM 942 C CA . ASN A 1 116 ? -11.559 2.029 -6.272 1.00 88.69 116 ASN A CA 1
ATOM 943 C C . ASN A 1 116 ? -10.605 3.191 -6.006 1.00 88.69 116 ASN A C 1
ATOM 945 O O . ASN A 1 116 ? -10.891 4.056 -5.179 1.00 88.69 116 ASN A O 1
ATOM 949 N N . ILE A 1 117 ? -9.496 3.241 -6.737 1.00 86.06 117 ILE A N 1
ATOM 950 C CA . ILE A 1 117 ? -8.503 4.308 -6.628 1.00 86.06 117 ILE A CA 1
ATOM 951 C C . ILE A 1 117 ? -8.129 4.822 -8.013 1.00 86.06 117 ILE A C 1
ATOM 953 O O . ILE A 1 117 ? -7.920 4.062 -8.955 1.00 86.06 117 ILE A O 1
ATOM 957 N N . THR A 1 118 ? -8.007 6.140 -8.132 1.00 85.62 118 THR A N 1
ATOM 958 C CA . THR A 1 118 ? -7.326 6.776 -9.260 1.00 85.62 118 THR A CA 1
ATOM 959 C C . THR A 1 118 ? -6.155 7.572 -8.718 1.00 85.62 118 THR A C 1
ATOM 961 O O . THR A 1 118 ? -6.337 8.505 -7.939 1.00 85.62 118 THR A O 1
ATOM 964 N N . LEU A 1 119 ? -4.947 7.209 -9.135 1.00 80.44 119 LEU A N 1
ATOM 965 C CA . LEU A 1 119 ? -3.726 7.881 -8.731 1.00 80.44 119 LEU A CA 1
ATOM 966 C C . LEU A 1 119 ? -3.267 8.825 -9.843 1.00 80.44 119 LEU A C 1
ATOM 968 O O . LEU A 1 119 ? -2.910 8.398 -10.943 1.00 80.44 119 LEU A O 1
ATOM 972 N N . LYS A 1 120 ? -3.248 10.121 -9.528 1.00 81.12 120 LYS A N 1
ATOM 973 C CA . LYS A 1 120 ? -2.678 11.181 -10.366 1.00 81.12 120 LYS A CA 1
ATOM 974 C C . LYS A 1 120 ? -1.589 11.894 -9.574 1.00 81.12 120 LYS A C 1
ATOM 976 O O . LYS A 1 120 ? -1.843 12.901 -8.919 1.00 81.12 120 LYS A O 1
ATOM 981 N N . LEU A 1 121 ? -0.377 11.353 -9.620 1.00 68.44 121 LEU A N 1
ATOM 982 C CA . LEU A 1 121 ? 0.756 11.925 -8.903 1.00 68.44 121 LEU A CA 1
ATOM 983 C C . LEU A 1 121 ? 1.330 13.114 -9.688 1.00 68.44 121 LEU A C 1
ATOM 985 O O . LEU A 1 121 ? 1.715 12.969 -10.847 1.00 68.44 121 LEU A O 1
ATOM 989 N N . LYS A 1 122 ? 1.411 14.282 -9.047 1.00 63.88 122 LYS A N 1
ATOM 990 C CA . LYS A 1 122 ? 2.224 15.415 -9.509 1.00 63.88 122 LYS A CA 1
ATOM 991 C C . LYS A 1 122 ? 3.366 15.595 -8.522 1.00 63.88 122 LYS A C 1
ATOM 993 O O . LYS A 1 122 ? 3.106 15.765 -7.336 1.00 63.88 122 LYS A O 1
ATOM 998 N N . THR A 1 123 ? 4.608 15.572 -8.995 1.00 60.31 123 THR A N 1
ATOM 999 C CA . THR A 1 123 ? 5.775 15.821 -8.134 1.00 60.31 123 THR A CA 1
ATOM 1000 C C . THR A 1 123 ? 6.459 17.125 -8.519 1.00 60.31 123 THR A C 1
ATOM 1002 O O . THR A 1 123 ? 6.351 17.571 -9.660 1.00 60.31 123 THR A O 1
ATOM 1005 N N . LYS A 1 124 ? 7.176 17.747 -7.580 1.00 53.78 124 LYS A N 1
ATOM 1006 C CA . LYS A 1 124 ? 8.050 18.894 -7.852 1.00 53.78 124 LYS A CA 1
ATOM 1007 C C . LYS A 1 124 ? 9.313 18.761 -7.013 1.00 53.78 124 LYS A C 1
ATOM 1009 O O . LYS A 1 124 ? 9.242 18.695 -5.792 1.00 53.78 124 LYS A O 1
ATOM 1014 N N . PHE A 1 125 ? 10.473 18.710 -7.660 1.00 49.91 125 PHE A N 1
ATOM 1015 C CA . PHE A 1 125 ? 11.742 18.593 -6.944 1.00 49.91 125 PHE A CA 1
ATOM 1016 C C . PHE A 1 125 ? 12.196 19.959 -6.399 1.00 49.91 125 PHE A C 1
ATOM 1018 O O . PHE A 1 125 ? 12.400 20.894 -7.177 1.00 49.91 125 PHE A O 1
ATOM 1025 N N . LEU A 1 126 ? 12.392 20.099 -5.085 1.00 50.28 126 LEU A N 1
ATOM 1026 C CA . LEU A 1 126 ? 12.745 21.365 -4.429 1.00 50.28 126 LEU A CA 1
ATOM 1027 C C . LEU A 1 126 ? 14.108 21.278 -3.736 1.00 50.28 126 LEU A C 1
ATOM 1029 O O . LEU A 1 126 ? 14.208 21.406 -2.525 1.00 50.28 126 LEU A O 1
ATOM 1033 N N . LYS A 1 127 ? 15.181 21.123 -4.527 1.00 39.25 127 LYS A N 1
ATOM 1034 C CA . LYS A 1 127 ? 16.613 21.241 -4.151 1.00 39.25 127 LYS A CA 1
ATOM 1035 C C . LYS A 1 127 ? 17.093 20.324 -3.011 1.00 39.25 127 LYS A C 1
ATOM 1037 O O . LYS A 1 127 ? 17.955 19.490 -3.272 1.00 39.25 127 LYS A O 1
ATOM 1042 N N . ASN A 1 128 ? 16.562 20.483 -1.801 1.00 37.62 128 ASN A N 1
ATOM 1043 C CA . ASN A 1 128 ? 16.866 19.713 -0.595 1.00 37.62 128 ASN A CA 1
ATOM 1044 C C . ASN A 1 128 ? 15.672 18.878 -0.084 1.00 37.62 128 ASN A C 1
ATOM 1046 O O . ASN A 1 128 ? 15.868 18.070 0.818 1.00 37.62 128 ASN A O 1
ATOM 1050 N N . SER A 1 129 ? 14.472 19.034 -0.652 1.00 40.97 129 SER A N 1
ATOM 1051 C CA . SER A 1 129 ? 13.297 18.205 -0.361 1.00 40.97 129 SER A CA 1
ATOM 1052 C C . SER A 1 129 ? 12.576 17.796 -1.650 1.00 40.97 129 SER A C 1
ATOM 1054 O O . SER A 1 129 ? 12.595 18.498 -2.667 1.00 40.97 129 SER A O 1
ATOM 1056 N N . LEU A 1 130 ? 11.962 16.615 -1.624 1.00 42.16 130 LEU A N 1
ATOM 1057 C CA . LEU A 1 130 ? 10.845 16.292 -2.502 1.00 42.16 130 LEU A CA 1
ATOM 1058 C C . LEU A 1 130 ? 9.594 16.572 -1.671 1.00 42.16 130 LEU A C 1
ATOM 1060 O O . LEU A 1 130 ? 9.274 15.781 -0.790 1.00 42.16 130 LEU A O 1
ATOM 1064 N N . ASP A 1 131 ? 8.937 17.708 -1.898 1.00 39.84 131 ASP A N 1
ATOM 1065 C CA . ASP A 1 131 ? 7.733 18.038 -1.135 1.00 39.84 131 ASP A CA 1
ATOM 1066 C C . ASP A 1 131 ? 6.581 17.143 -1.605 1.00 39.84 131 ASP A C 1
ATOM 1068 O O . ASP A 1 131 ? 6.049 17.284 -2.710 1.00 39.84 131 ASP A O 1
ATOM 1072 N N . VAL A 1 132 ? 6.210 16.212 -0.734 1.00 43.62 132 VAL A N 1
ATOM 1073 C CA . VAL A 1 132 ? 4.866 15.650 -0.637 1.00 43.62 132 VAL A CA 1
ATOM 1074 C C . VAL A 1 132 ? 4.273 16.335 0.593 1.00 43.62 132 VAL A C 1
ATOM 1076 O O . VAL A 1 132 ? 4.845 16.206 1.668 1.00 43.62 132 VAL A O 1
ATOM 1079 N N . TYR A 1 133 ? 3.218 17.140 0.439 1.00 33.72 133 TYR A N 1
ATOM 1080 C CA . TYR A 1 133 ? 2.642 17.917 1.546 1.00 33.72 133 TYR A CA 1
ATOM 1081 C C . TYR A 1 133 ? 2.011 16.980 2.588 1.00 33.72 133 TYR A C 1
ATOM 1083 O O . TYR A 1 133 ? 1.044 16.286 2.277 1.00 33.72 133 TYR A O 1
ATOM 1091 N N . PRO A 1 134 ? 2.578 16.938 3.801 1.00 35.56 134 PRO A N 1
ATOM 1092 C CA . PRO A 1 134 ? 1.805 17.342 4.971 1.00 35.56 134 PRO A CA 1
ATOM 1093 C C . PRO A 1 134 ? 2.580 18.371 5.812 1.00 35.56 134 PRO A C 1
ATOM 1095 O O . PRO A 1 134 ? 3.765 18.196 6.109 1.00 35.56 134 PRO A O 1
ATOM 1098 N N . LEU A 1 135 ? 1.918 19.481 6.153 1.00 34.47 135 LEU A N 1
ATOM 1099 C CA . LEU A 1 135 ? 2.441 20.501 7.068 1.00 34.47 135 LEU A CA 1
ATOM 1100 C C . LEU A 1 135 ? 2.434 19.968 8.516 1.00 34.47 135 LEU A C 1
ATOM 1102 O O . LEU A 1 135 ? 1.894 18.904 8.804 1.00 34.47 135 LEU A O 1
ATOM 1106 N N . ARG A 1 136 ? 3.235 20.599 9.378 1.00 33.31 136 ARG A N 1
ATOM 1107 C CA . ARG A 1 136 ? 3.874 19.967 10.540 1.00 33.31 136 ARG A CA 1
ATOM 1108 C C . ARG A 1 136 ? 3.299 20.492 11.857 1.00 33.31 136 ARG A C 1
ATOM 1110 O O . ARG A 1 136 ? 3.571 21.645 12.191 1.00 33.31 136 ARG A O 1
ATOM 1117 N N . ARG A 1 137 ? 2.727 19.605 12.687 1.00 37.69 137 ARG A N 1
ATOM 1118 C CA . ARG A 1 137 ? 2.730 19.709 14.168 1.00 37.69 137 ARG A CA 1
ATOM 1119 C C . ARG A 1 137 ? 2.370 18.387 14.890 1.00 37.69 137 ARG A C 1
ATOM 1121 O O . ARG A 1 137 ? 1.402 18.317 15.624 1.00 37.69 137 ARG A O 1
ATOM 1128 N N . ALA A 1 138 ? 3.198 17.358 14.722 1.00 41.88 138 ALA A N 1
ATOM 1129 C CA . ALA A 1 138 ? 3.357 16.220 15.647 1.00 41.88 138 ALA A CA 1
ATOM 1130 C C . ALA A 1 138 ? 4.776 15.644 15.444 1.00 41.88 138 ALA A C 1
ATOM 1132 O O . ALA A 1 138 ? 5.434 16.000 14.453 1.00 41.88 138 ALA A O 1
ATOM 1133 N N . GLY A 1 139 ? 5.306 14.844 16.374 1.00 56.19 139 GLY A N 1
ATOM 1134 C CA . GLY A 1 139 ? 6.601 14.181 16.209 1.00 56.19 139 GLY A CA 1
ATOM 1135 C C . GLY A 1 139 ? 6.668 13.427 14.880 1.00 56.19 139 GLY A C 1
ATOM 1136 O O . GLY A 1 139 ? 5.652 13.015 14.320 1.00 56.19 139 GLY A O 1
ATOM 1137 N N . LEU A 1 140 ? 7.865 13.318 14.299 1.00 62.44 140 LEU A N 1
ATOM 1138 C CA . LEU A 1 140 ? 8.027 12.645 13.011 1.00 62.44 140 LEU A CA 1
ATOM 1139 C C . LEU A 1 140 ? 7.437 11.230 13.134 1.00 62.44 140 LEU A C 1
ATOM 1141 O O . LEU A 1 140 ? 7.850 10.480 14.015 1.00 62.44 140 LEU A O 1
ATOM 1145 N N . TYR A 1 141 ? 6.482 10.906 12.261 1.00 72.62 141 TYR A N 1
ATOM 1146 C CA . TYR A 1 141 ? 5.764 9.628 12.206 1.00 72.62 141 TYR A CA 1
ATOM 1147 C C . TYR A 1 141 ? 4.602 9.421 13.187 1.00 72.62 141 TYR A C 1
ATOM 1149 O O . TYR A 1 141 ? 3.940 8.391 13.090 1.00 72.62 141 TYR A O 1
ATOM 1157 N N . GLU A 1 142 ? 4.316 10.363 14.086 1.00 77.12 142 GLU A N 1
ATOM 1158 C CA . GLU A 1 142 ? 3.235 10.223 15.069 1.00 77.12 142 GLU A CA 1
ATOM 1159 C C . GLU A 1 142 ? 1.843 10.324 14.430 1.00 77.12 142 GLU A C 1
ATOM 1161 O O . GLU A 1 142 ? 1.620 11.040 13.451 1.00 77.12 142 GLU A O 1
ATOM 1166 N N . VAL A 1 143 ? 0.908 9.575 15.002 1.00 76.25 143 VAL A N 1
ATOM 1167 C CA . VAL A 1 143 ? -0.520 9.606 14.699 1.00 76.25 143 VAL A CA 1
ATOM 1168 C C . VAL A 1 143 ? -1.219 9.797 16.028 1.00 76.25 143 VAL A C 1
ATOM 1170 O O . VAL A 1 143 ? -1.000 8.980 16.910 1.00 76.25 143 VAL A O 1
ATOM 1173 N N . ASP A 1 144 ? -2.059 10.821 16.134 1.00 79.62 144 ASP A N 1
ATOM 1174 C CA . ASP A 1 144 ? -3.018 11.012 17.220 1.00 79.62 144 ASP A CA 1
ATOM 1175 C C . ASP A 1 144 ? -4.355 11.408 16.588 1.00 79.62 144 ASP A C 1
ATOM 1177 O O . ASP A 1 144 ? -4.420 12.336 15.779 1.00 79.62 144 ASP A O 1
ATOM 1181 N N . GLY A 1 145 ? -5.426 10.698 16.923 1.00 78.88 145 GLY A N 1
ATOM 1182 C CA . GLY A 1 145 ? -6.759 10.970 16.395 1.00 78.88 145 GLY A CA 1
ATOM 1183 C C . GLY A 1 145 ? -7.840 10.446 17.321 1.00 78.88 145 GLY A C 1
ATOM 1184 O O . GLY A 1 145 ? -7.645 9.449 18.002 1.00 78.88 145 GLY A O 1
ATOM 1185 N N . TYR A 1 146 ? -8.991 11.103 17.344 1.00 82.94 146 TYR A N 1
ATOM 1186 C CA . TYR A 1 146 ? -10.118 10.688 18.172 1.00 82.94 146 TYR A CA 1
ATOM 1187 C C . TYR A 1 146 ? -11.274 10.222 17.290 1.00 82.94 146 TYR A C 1
ATOM 1189 O O . TYR A 1 146 ? -11.570 10.826 16.259 1.00 82.94 146 TYR A O 1
ATOM 1197 N N . VAL A 1 147 ? -11.937 9.150 17.710 1.00 83.56 147 VAL A N 1
ATOM 1198 C CA . VAL A 1 147 ? -13.271 8.781 17.237 1.00 83.56 147 VAL A CA 1
ATOM 1199 C C . VAL A 1 147 ? -14.273 9.423 18.178 1.00 83.56 147 VAL A C 1
ATOM 1201 O O . VAL A 1 147 ? -14.161 9.244 19.388 1.00 83.56 147 VAL A O 1
ATOM 1204 N N . TYR A 1 148 ? -15.227 10.161 17.622 1.00 83.25 148 TYR A N 1
ATOM 1205 C CA . TYR A 1 148 ? -16.232 10.905 18.373 1.00 83.25 148 TYR A CA 1
ATOM 1206 C C . TYR A 1 148 ? -17.606 10.243 18.269 1.00 83.25 148 TYR A C 1
ATOM 1208 O O . TYR A 1 148 ? -17.931 9.621 17.253 1.00 83.25 148 TYR A O 1
ATOM 1216 N N . ASN A 1 149 ? -18.423 10.412 19.303 1.00 84.69 149 ASN A N 1
ATOM 1217 C CA . ASN A 1 149 ? -19.841 10.078 19.259 1.00 84.69 149 ASN A CA 1
ATOM 1218 C C . ASN A 1 149 ? -20.673 11.160 18.550 1.00 84.69 149 ASN A C 1
ATOM 1220 O O . ASN A 1 149 ? -20.168 12.183 18.086 1.00 84.69 149 ASN A O 1
ATOM 1224 N N . ALA A 1 150 ? -21.982 10.921 18.449 1.00 86.38 150 ALA A N 1
ATOM 1225 C CA . ALA A 1 150 ? -22.910 11.811 17.750 1.00 86.38 150 ALA A CA 1
ATOM 1226 C C . ALA A 1 150 ? -23.068 13.203 18.395 1.00 86.38 150 ALA A C 1
ATOM 1228 O O . ALA A 1 150 ? -23.619 14.095 17.752 1.00 86.38 150 ALA A O 1
ATOM 1229 N N . VAL A 1 151 ? -22.615 13.388 19.640 1.00 90.38 151 VAL A N 1
ATOM 1230 C CA . VAL A 1 151 ? -22.611 14.681 20.345 1.00 90.38 151 VAL A CA 1
ATOM 1231 C C . VAL A 1 151 ? -21.209 15.301 20.418 1.00 90.38 151 VAL A C 1
ATOM 1233 O O . VAL A 1 151 ? -20.993 16.222 21.195 1.00 90.38 151 VAL A O 1
ATOM 1236 N N . GLU A 1 152 ? -20.281 14.828 19.576 1.00 84.94 152 GLU A N 1
ATOM 1237 C CA . GLU A 1 152 ? -18.903 15.329 19.448 1.00 84.94 152 GLU A CA 1
ATOM 1238 C C . GLU A 1 152 ? -18.033 15.139 20.703 1.00 84.94 152 GLU A C 1
ATOM 1240 O O . GLU A 1 152 ? -17.015 15.812 20.877 1.00 84.94 152 GLU A O 1
ATOM 1245 N N . GLU A 1 153 ? -18.370 14.176 21.561 1.00 83.44 153 GLU A N 1
ATOM 1246 C CA . GLU A 1 153 ? -17.492 13.758 22.654 1.00 83.44 153 GLU A CA 1
ATOM 1247 C C . GLU A 1 153 ? -16.559 12.636 22.165 1.00 83.44 153 GLU A C 1
ATOM 1249 O O . GLU A 1 153 ? -17.009 11.727 21.458 1.00 83.44 153 GLU A O 1
ATOM 1254 N N . PRO A 1 154 ? -15.248 12.695 22.470 1.00 81.88 154 PRO A N 1
ATOM 1255 C CA . PRO A 1 154 ? -14.318 11.643 22.073 1.00 81.88 154 PRO A CA 1
ATOM 1256 C C . PRO A 1 154 ? -14.690 10.343 22.791 1.00 81.88 154 PRO A C 1
ATOM 1258 O O . PRO A 1 154 ? -14.985 10.392 23.970 1.00 81.88 154 PRO A O 1
ATOM 1261 N N . GLU A 1 155 ? -14.634 9.201 22.107 1.00 77.88 155 GLU A N 1
ATOM 1262 C CA . GLU A 1 155 ? -14.909 7.848 22.632 1.00 77.88 155 GLU A CA 1
ATOM 1263 C C . GLU A 1 155 ? -13.654 6.963 22.601 1.00 77.88 155 GLU A C 1
ATOM 1265 O O . GLU A 1 155 ? -13.387 6.165 23.502 1.00 77.88 155 GLU A O 1
ATOM 1270 N N . ILE A 1 156 ? -12.843 7.099 21.549 1.00 80.31 156 ILE A N 1
ATOM 1271 C CA . ILE A 1 156 ? -11.633 6.293 21.351 1.00 80.31 156 ILE A CA 1
ATOM 1272 C C . ILE A 1 156 ? -10.503 7.198 20.874 1.00 80.31 156 ILE A C 1
ATOM 1274 O O . ILE A 1 156 ? -10.702 8.003 19.970 1.00 80.31 156 ILE A O 1
ATOM 1278 N N . LEU A 1 157 ? -9.308 7.032 21.442 1.00 80.44 157 LEU A N 1
ATOM 1279 C CA . LEU A 1 157 ? -8.080 7.639 20.939 1.00 80.44 157 LEU A CA 1
ATOM 1280 C C . LEU A 1 157 ? -7.302 6.600 20.120 1.00 80.44 157 LEU A C 1
ATOM 1282 O O . LEU A 1 157 ? -6.928 5.520 20.568 1.00 80.44 157 LEU A O 1
ATOM 1286 N N . ILE A 1 158 ? -7.016 6.941 18.882 1.00 80.00 158 ILE A N 1
ATOM 1287 C CA . ILE A 1 158 ? -6.099 6.219 18.014 1.00 80.00 158 ILE A CA 1
ATOM 1288 C C . ILE A 1 158 ? -4.758 6.927 18.141 1.00 80.00 158 ILE A C 1
ATOM 1290 O O . ILE A 1 158 ? -4.684 8.132 17.911 1.00 80.00 158 ILE A O 1
ATOM 1294 N N . THR A 1 159 ? -3.705 6.211 18.528 1.00 79.50 159 THR A N 1
ATOM 1295 C CA . THR A 1 159 ? -2.398 6.843 18.731 1.00 79.50 159 THR A CA 1
ATOM 1296 C C . THR A 1 159 ? -1.237 5.888 18.531 1.00 79.50 159 THR A C 1
ATOM 1298 O O . THR A 1 159 ? -1.253 4.740 18.967 1.00 79.50 159 THR A O 1
ATOM 1301 N N . GLY A 1 160 ? -0.184 6.349 17.877 1.00 78.69 160 GLY A N 1
ATOM 1302 C CA . GLY A 1 160 ? 1.008 5.548 17.654 1.00 78.69 160 GLY A CA 1
ATOM 1303 C C . GLY A 1 160 ? 1.917 6.194 16.633 1.00 78.69 160 GLY A C 1
ATOM 1304 O O . GLY A 1 160 ? 1.953 7.414 16.499 1.00 78.69 160 GLY A O 1
ATOM 1305 N N . LYS A 1 161 ? 2.648 5.366 15.890 1.00 79.69 161 LYS A N 1
ATOM 1306 C CA . LYS A 1 161 ? 3.521 5.821 14.818 1.00 79.69 161 LYS A CA 1
ATOM 1307 C C . LYS A 1 161 ? 3.268 5.064 13.529 1.00 79.69 161 LYS A C 1
ATOM 1309 O O . LYS A 1 161 ? 3.471 3.854 13.457 1.00 79.69 161 LYS A O 1
ATOM 1314 N N . TRP A 1 162 ? 2.919 5.765 12.461 1.00 78.88 162 TRP A N 1
ATOM 1315 C CA . TRP A 1 162 ? 2.594 5.109 11.196 1.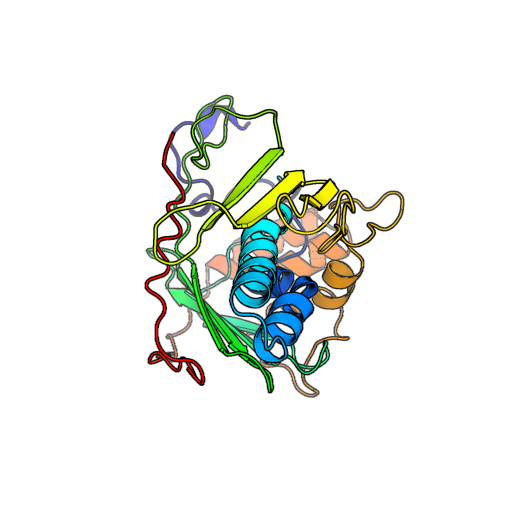00 78.88 162 TRP A CA 1
ATOM 1316 C C . TRP A 1 162 ? 3.784 4.372 10.556 1.00 78.88 162 TRP A C 1
ATOM 1318 O O . TRP A 1 162 ? 3.568 3.561 9.667 1.00 78.88 162 TRP A O 1
ATOM 1328 N N . ASN A 1 163 ? 5.033 4.614 10.970 1.00 74.50 163 ASN A N 1
ATOM 1329 C CA . ASN A 1 163 ? 6.223 3.961 10.406 1.00 74.50 163 ASN A CA 1
ATOM 1330 C C . ASN A 1 163 ? 6.686 2.695 11.159 1.00 74.50 163 ASN A C 1
ATOM 1332 O O . ASN A 1 163 ? 7.517 1.959 10.633 1.00 74.50 163 ASN A O 1
ATOM 1336 N N . GLU A 1 164 ? 6.177 2.458 12.370 1.00 62.84 164 GLU A N 1
ATOM 1337 C CA . GLU A 1 164 ? 6.536 1.327 13.241 1.00 62.84 164 GLU A CA 1
ATOM 1338 C C . GLU A 1 164 ? 5.280 0.497 13.562 1.00 62.84 164 GLU A C 1
ATOM 1340 O O . GLU A 1 164 ? 5.219 -0.704 13.307 1.00 62.84 164 GLU A O 1
ATOM 1345 N N . GLN A 1 165 ? 4.255 1.152 14.109 1.00 55.28 165 GLN A N 1
ATOM 1346 C CA . GLN A 1 165 ? 3.014 0.543 14.588 1.00 55.28 165 GLN A CA 1
ATOM 1347 C C . GLN A 1 165 ? 1.961 1.626 14.872 1.00 55.28 165 GLN A C 1
ATOM 1349 O O . GLN A 1 165 ? 2.241 2.619 15.545 1.00 55.28 165 GLN A O 1
ATOM 1354 N N . CYS A 1 166 ? 0.719 1.433 14.432 1.00 52.81 166 CYS A N 1
ATOM 1355 C CA . CYS A 1 166 ? -0.410 2.252 14.889 1.00 52.81 166 CYS A CA 1
ATOM 1356 C C . CYS A 1 166 ? -1.065 1.489 16.031 1.00 52.81 166 CYS A C 1
ATOM 1358 O O . CYS A 1 166 ? -1.769 0.494 15.832 1.00 52.81 166 CYS A O 1
ATOM 1360 N N . ASN A 1 167 ? -0.788 1.951 17.240 1.00 53.97 167 ASN A N 1
ATOM 1361 C CA . ASN A 1 167 ? -1.455 1.440 18.415 1.00 53.97 167 ASN A CA 1
ATOM 1362 C C . ASN A 1 167 ? -2.804 2.151 18.574 1.00 53.97 167 ASN A C 1
ATOM 1364 O O . ASN A 1 167 ? -3.098 3.153 17.917 1.00 53.97 167 ASN A O 1
ATOM 1368 N N . ILE A 1 168 ? -3.661 1.609 19.429 1.00 52.88 168 ILE A N 1
ATOM 1369 C CA . ILE A 1 168 ? -4.912 2.261 19.806 1.00 52.88 168 ILE A CA 1
ATOM 1370 C C . ILE A 1 168 ? -4.935 2.352 21.313 1.00 52.88 168 ILE A C 1
ATOM 1372 O O . ILE A 1 168 ? -4.868 1.338 22.009 1.00 52.88 168 ILE A O 1
ATOM 1376 N N . ASN A 1 169 ? -5.025 3.583 21.809 1.00 48.44 169 ASN A N 1
ATOM 1377 C CA . ASN A 1 169 ? -5.304 3.843 23.209 1.00 48.44 169 ASN A CA 1
ATOM 1378 C C . ASN A 1 169 ? -6.815 4.009 23.357 1.00 48.44 169 ASN A C 1
ATOM 1380 O O . ASN A 1 169 ? -7.366 5.083 23.148 1.00 48.44 169 ASN A O 1
ATOM 1384 N N . LEU A 1 170 ? -7.519 2.947 23.737 1.00 48.81 170 LEU A N 1
ATOM 1385 C CA . LEU A 1 170 ? -8.929 3.067 24.101 1.00 48.81 170 LEU A CA 1
ATOM 1386 C C . LEU A 1 170 ? -9.050 4.016 25.308 1.00 48.81 170 LEU A C 1
ATOM 1388 O O . LEU A 1 170 ? -8.752 3.626 26.433 1.00 48.81 170 LEU A O 1
ATOM 1392 N N . VAL A 1 171 ? -9.447 5.273 25.081 1.00 47.28 171 VAL A N 1
ATOM 1393 C CA . VAL A 1 171 ? -9.492 6.292 26.145 1.00 47.28 171 VAL A CA 1
ATOM 1394 C C . VAL A 1 171 ? -10.699 6.118 27.065 1.00 47.28 171 VAL A C 1
ATOM 1396 O O . VAL A 1 171 ? -10.613 6.516 28.221 1.00 47.28 171 VAL A O 1
ATOM 1399 N N . ILE A 1 172 ? -11.787 5.469 26.627 1.00 43.53 172 ILE A N 1
ATOM 1400 C CA . ILE A 1 172 ? -13.033 5.454 27.423 1.00 43.53 172 ILE A CA 1
ATOM 1401 C C . ILE A 1 172 ? -13.443 4.066 27.933 1.00 43.53 172 ILE A C 1
ATOM 1403 O O . ILE A 1 172 ? -14.200 3.955 28.895 1.00 43.53 172 ILE A O 1
ATOM 1407 N N . TRP A 1 173 ? -12.821 2.990 27.441 1.00 41.94 173 TRP A N 1
ATOM 1408 C CA . TRP A 1 173 ? -13.079 1.631 27.927 1.00 41.94 173 TRP A CA 1
ATOM 1409 C C . TRP A 1 173 ? -11.824 1.000 28.544 1.00 41.94 173 TRP A C 1
ATOM 1411 O O . TRP A 1 173 ? -11.195 0.125 27.962 1.00 41.94 173 TRP A O 1
ATOM 1421 N N . LYS A 1 174 ? -11.514 1.438 29.775 1.00 41.69 174 LYS A N 1
ATOM 1422 C CA . LYS A 1 174 ? -10.613 0.796 30.759 1.00 41.69 174 LYS A CA 1
ATOM 1423 C C . LYS A 1 174 ? -9.164 0.562 30.311 1.00 41.69 174 LYS A C 1
ATOM 1425 O O . LYS A 1 174 ? -8.867 -0.528 29.844 1.00 41.69 174 LYS A O 1
ATOM 1430 N N . GLU A 1 175 ? -8.269 1.520 30.580 1.00 56.12 175 GLU A N 1
ATOM 1431 C CA . GLU A 1 175 ? -6.803 1.382 30.824 1.00 56.12 175 GLU A CA 1
ATOM 1432 C C . GLU A 1 175 ? -5.972 0.406 29.947 1.00 56.12 175 GLU A C 1
ATOM 1434 O O . GLU A 1 175 ? -4.823 0.106 30.265 1.00 56.12 175 GLU A O 1
ATOM 1439 N N . SER A 1 176 ? -6.506 -0.094 28.834 1.00 61.50 176 SER A N 1
ATOM 1440 C CA . SER A 1 176 ? -5.944 -1.216 28.085 1.00 61.50 176 SER A CA 1
ATOM 1441 C C . SER A 1 176 ? -5.583 -0.736 26.690 1.00 61.50 176 SER A C 1
ATOM 1443 O O . SER A 1 176 ? -6.444 -0.525 25.837 1.00 61.50 176 SER A O 1
ATOM 1445 N N . LEU A 1 177 ? -4.284 -0.558 26.465 1.00 70.50 177 LEU A N 1
ATOM 1446 C CA . LEU A 1 177 ? -3.712 -0.314 25.146 1.00 70.50 177 LEU A CA 1
ATOM 1447 C C . LEU A 1 177 ? -3.914 -1.571 24.285 1.00 70.50 177 LEU A C 1
ATOM 1449 O O . LEU A 1 177 ? -3.400 -2.639 24.622 1.00 70.50 177 LEU A O 1
ATOM 1453 N N . ILE A 1 178 ? -4.639 -1.447 23.169 1.00 77.75 178 ILE A N 1
ATOM 1454 C CA . ILE A 1 178 ? -4.825 -2.539 22.206 1.00 77.75 178 ILE A CA 1
ATOM 1455 C C . ILE A 1 178 ? -4.073 -2.198 20.925 1.00 77.75 178 ILE A C 1
ATOM 1457 O O . ILE A 1 178 ? -4.290 -1.163 20.296 1.00 77.75 178 ILE A O 1
ATOM 1461 N N . GLN A 1 179 ? -3.199 -3.101 20.495 1.00 82.50 179 GLN A N 1
ATOM 1462 C CA . GLN A 1 179 ? -2.556 -2.993 19.194 1.00 82.50 179 GLN A CA 1
ATOM 1463 C C . GLN A 1 179 ? -3.535 -3.440 18.103 1.00 82.50 179 GLN A C 1
ATOM 1465 O O . GLN A 1 179 ? -3.905 -4.612 18.031 1.00 82.50 179 GLN A O 1
ATOM 1470 N N . VAL A 1 180 ? -3.951 -2.514 17.238 1.00 82.44 180 VAL A N 1
ATOM 1471 C CA . VAL A 1 180 ? -4.868 -2.823 16.127 1.00 82.44 180 VAL A CA 1
ATOM 1472 C C . VAL A 1 180 ? -4.135 -3.080 14.821 1.00 82.44 180 VAL A C 1
ATOM 1474 O O . VAL A 1 180 ? -4.576 -3.924 14.038 1.00 82.44 180 VAL A O 1
ATOM 1477 N N . TRP A 1 181 ? -3.003 -2.410 14.604 1.00 83.69 181 TRP A N 1
ATOM 1478 C CA . TRP A 1 181 ? -2.183 -2.582 13.415 1.00 83.69 181 TRP A CA 1
ATOM 1479 C C . TRP A 1 181 ? -0.697 -2.445 13.748 1.00 83.69 181 TRP A C 1
ATOM 1481 O O . TRP A 1 181 ? -0.287 -1.578 14.517 1.00 83.69 181 TRP A O 1
ATOM 1491 N N . HIS A 1 182 ? 0.124 -3.283 13.126 1.00 85.38 182 HIS A N 1
ATOM 1492 C CA . HIS A 1 182 ? 1.569 -3.115 13.119 1.00 85.38 182 HIS A CA 1
ATOM 1493 C C . HIS A 1 182 ? 2.099 -3.265 11.704 1.00 85.38 182 HIS A C 1
ATOM 1495 O O . HIS A 1 182 ? 1.476 -3.898 10.847 1.00 85.38 182 HIS A O 1
ATOM 1501 N N . VAL A 1 183 ? 3.268 -2.680 11.485 1.00 86.38 183 VAL A N 1
ATOM 1502 C CA . VAL A 1 183 ? 4.000 -2.846 10.241 1.00 86.38 183 VAL A CA 1
ATOM 1503 C C . VAL A 1 183 ? 4.426 -4.306 10.085 1.00 86.38 183 VAL A C 1
ATOM 1505 O O . VAL A 1 183 ? 4.921 -4.919 11.031 1.00 86.38 183 VAL A O 1
ATOM 1508 N N . ALA A 1 184 ? 4.220 -4.858 8.891 1.00 90.00 184 ALA A N 1
ATOM 1509 C CA . ALA A 1 184 ? 4.678 -6.196 8.543 1.00 90.00 184 ALA A CA 1
ATOM 1510 C C . ALA A 1 184 ? 6.213 -6.283 8.518 1.00 90.00 184 ALA A C 1
ATOM 1512 O O . ALA A 1 184 ? 6.904 -5.306 8.227 1.00 90.00 184 ALA A O 1
ATOM 1513 N N . ASP A 1 185 ? 6.748 -7.472 8.787 1.00 89.94 185 ASP A N 1
ATOM 1514 C CA . ASP A 1 185 ? 8.191 -7.674 8.899 1.00 89.94 185 ASP A CA 1
ATOM 1515 C C . ASP A 1 185 ? 8.928 -7.455 7.569 1.00 89.94 185 ASP A C 1
ATOM 1517 O O . ASP A 1 185 ? 8.482 -7.877 6.493 1.00 89.94 185 ASP A O 1
ATOM 1521 N N . ILE A 1 186 ? 10.109 -6.843 7.669 1.00 90.25 186 ILE A N 1
ATOM 1522 C CA . ILE A 1 186 ? 11.060 -6.661 6.569 1.00 90.25 186 ILE A CA 1
ATOM 1523 C C . ILE A 1 186 ? 12.141 -7.750 6.689 1.00 90.25 186 ILE A C 1
ATOM 1525 O O . ILE A 1 186 ? 12.707 -7.924 7.775 1.00 90.25 186 ILE A O 1
ATOM 1529 N N . PRO A 1 187 ? 12.463 -8.495 5.614 1.00 94.12 187 PRO A N 1
ATOM 1530 C CA . PRO A 1 187 ? 13.597 -9.405 5.600 1.00 94.12 187 PRO A CA 1
ATOM 1531 C C . PRO A 1 187 ? 14.895 -8.674 5.942 1.00 94.12 187 PRO A C 1
ATOM 1533 O O . PRO A 1 187 ? 15.114 -7.523 5.562 1.00 94.12 187 PRO A O 1
ATOM 1536 N N . LYS A 1 188 ? 15.793 -9.360 6.647 1.00 93.25 188 LYS A N 1
ATOM 1537 C CA . LYS A 1 188 ? 17.078 -8.775 7.025 1.00 93.25 188 LYS A CA 1
ATOM 1538 C C . LYS A 1 188 ? 17.882 -8.381 5.778 1.00 93.25 188 LYS A C 1
ATOM 1540 O O . LYS A 1 188 ? 17.989 -9.172 4.844 1.00 93.25 188 LYS A O 1
ATOM 1545 N N . ASP A 1 189 ? 18.476 -7.188 5.815 1.00 92.00 189 ASP A N 1
ATOM 1546 C CA . ASP A 1 189 ? 19.336 -6.636 4.759 1.00 92.00 189 ASP A CA 1
ATOM 1547 C C . ASP A 1 189 ? 18.625 -6.464 3.395 1.00 92.00 189 ASP A C 1
ATOM 1549 O O . ASP A 1 189 ? 19.267 -6.490 2.340 1.00 92.00 189 ASP A O 1
ATOM 1553 N N . ASP A 1 190 ? 17.297 -6.270 3.398 1.00 92.38 190 ASP A N 1
ATOM 1554 C CA . ASP A 1 190 ? 16.546 -5.982 2.177 1.00 92.38 190 ASP A CA 1
ATOM 1555 C C . ASP A 1 190 ? 16.957 -4.637 1.561 1.00 92.38 190 ASP A C 1
ATOM 1557 O O . ASP A 1 190 ? 16.975 -3.594 2.208 1.00 92.38 190 ASP A O 1
ATOM 1561 N N . LYS A 1 191 ? 17.269 -4.652 0.265 1.00 91.06 191 LYS A N 1
ATOM 1562 C CA . LYS A 1 191 ? 17.775 -3.476 -0.454 1.00 91.06 191 LYS A CA 1
ATOM 1563 C C . LYS A 1 191 ? 16.758 -2.334 -0.555 1.00 91.06 191 LYS A C 1
ATOM 1565 O O . LYS A 1 191 ? 17.161 -1.174 -0.668 1.00 91.06 191 LYS A O 1
ATOM 1570 N N . PHE A 1 192 ? 15.474 -2.667 -0.640 1.00 91.00 192 PHE A N 1
ATOM 1571 C CA . PHE A 1 192 ? 14.399 -1.725 -0.940 1.00 91.00 192 PHE A CA 1
ATOM 1572 C C . PHE A 1 192 ? 13.459 -1.511 0.247 1.00 91.00 192 PHE A C 1
ATOM 1574 O O . PHE A 1 192 ? 12.423 -0.872 0.061 1.00 91.00 192 PHE A O 1
ATOM 1581 N N . ASP A 1 193 ? 13.806 -2.027 1.431 1.00 90.06 193 ASP A N 1
ATOM 1582 C CA . ASP A 1 193 ? 12.954 -2.063 2.623 1.00 90.06 193 ASP A CA 1
ATOM 1583 C C . ASP A 1 193 ? 11.585 -2.714 2.338 1.00 90.06 193 ASP A C 1
ATOM 1585 O O . ASP A 1 193 ? 10.531 -2.243 2.773 1.00 90.06 193 ASP A O 1
ATOM 1589 N N . TYR A 1 194 ? 11.585 -3.776 1.529 1.00 93.50 194 TYR A N 1
ATOM 1590 C CA . TYR A 1 194 ? 10.388 -4.529 1.175 1.00 93.50 194 TYR A CA 1
ATOM 1591 C C . TYR A 1 194 ? 9.962 -5.466 2.290 1.00 93.50 194 TYR A C 1
ATOM 1593 O O . TYR A 1 194 ? 10.710 -6.356 2.671 1.00 93.50 194 TYR A O 1
ATOM 1601 N N . ILE A 1 195 ? 8.713 -5.346 2.736 1.00 92.88 195 ILE A N 1
ATOM 1602 C CA . ILE A 1 195 ? 8.082 -6.390 3.550 1.00 92.88 195 ILE A CA 1
ATOM 1603 C C . ILE A 1 195 ? 7.918 -7.678 2.731 1.00 92.88 195 ILE A C 1
ATOM 1605 O O . ILE A 1 195 ? 7.901 -7.648 1.495 1.00 92.88 195 ILE A O 1
ATOM 1609 N N . TYR A 1 196 ? 7.721 -8.817 3.395 1.00 94.88 196 TYR A N 1
ATOM 1610 C CA . TYR A 1 196 ? 7.525 -10.106 2.709 1.00 94.88 196 TYR A CA 1
ATOM 1611 C C . TYR A 1 196 ? 6.418 -10.075 1.645 1.00 94.88 196 TYR A C 1
ATOM 1613 O O . TYR A 1 196 ? 6.565 -10.665 0.573 1.00 94.88 196 TYR A O 1
ATOM 1621 N N . PHE A 1 197 ? 5.333 -9.338 1.888 1.00 95.38 197 PHE A N 1
ATOM 1622 C CA . PHE A 1 197 ? 4.268 -9.180 0.903 1.00 95.38 197 PHE A CA 1
ATOM 1623 C C . PHE A 1 197 ? 4.723 -8.489 -0.386 1.00 95.38 197 PHE A C 1
ATOM 1625 O O . PHE A 1 197 ? 4.298 -8.871 -1.470 1.00 95.38 197 PHE A O 1
ATOM 1632 N N . MET A 1 198 ? 5.639 -7.525 -0.311 1.00 94.75 198 MET A N 1
ATOM 1633 C CA . MET A 1 198 ? 6.167 -6.844 -1.496 1.00 94.75 198 MET A CA 1
ATOM 1634 C C . MET A 1 198 ? 7.038 -7.776 -2.342 1.00 94.75 198 MET A C 1
ATOM 1636 O O . MET A 1 198 ? 6.975 -7.733 -3.570 1.00 94.75 198 MET A O 1
ATOM 1640 N N . HIS A 1 199 ? 7.791 -8.676 -1.705 1.00 95.12 199 HIS A N 1
ATOM 1641 C CA . HIS A 1 199 ? 8.467 -9.763 -2.418 1.00 95.12 199 HIS A CA 1
ATOM 1642 C C . HIS A 1 199 ? 7.466 -10.680 -3.118 1.00 95.12 199 HIS A C 1
ATOM 1644 O O . HIS A 1 199 ? 7.661 -11.009 -4.286 1.00 95.12 199 HIS A O 1
ATOM 1650 N N . LYS A 1 200 ? 6.348 -10.997 -2.455 1.00 95.44 200 LYS A N 1
ATOM 1651 C CA . LYS A 1 200 ? 5.243 -11.759 -3.052 1.00 95.44 200 LYS A CA 1
ATOM 1652 C C . LYS A 1 200 ? 4.603 -11.040 -4.252 1.00 95.44 200 LYS A C 1
ATOM 1654 O O . LYS A 1 200 ? 4.268 -11.689 -5.231 1.00 95.44 200 LYS A O 1
ATOM 1659 N N . LEU A 1 201 ? 4.456 -9.711 -4.203 1.00 95.38 201 LEU A N 1
ATOM 1660 C CA . LEU A 1 201 ? 3.931 -8.907 -5.320 1.00 95.38 201 LEU A CA 1
ATOM 1661 C C . LEU A 1 201 ? 4.888 -8.841 -6.519 1.00 95.38 201 LEU A C 1
ATOM 1663 O O . LEU A 1 201 ? 4.441 -8.638 -7.649 1.00 95.38 201 LEU A O 1
ATOM 1667 N N . ASN A 1 202 ? 6.199 -8.948 -6.280 1.00 91.62 202 ASN A N 1
ATOM 1668 C CA . ASN A 1 202 ? 7.215 -9.003 -7.334 1.00 91.62 202 ASN A CA 1
ATOM 1669 C C . ASN A 1 202 ? 7.439 -10.418 -7.880 1.00 91.62 202 ASN A C 1
ATOM 1671 O O . ASN A 1 202 ? 7.909 -10.544 -9.011 1.00 91.62 202 ASN A O 1
ATOM 1675 N N . SER A 1 203 ? 7.091 -11.455 -7.116 1.00 92.12 203 SER A N 1
ATOM 1676 C CA . SER A 1 203 ? 7.016 -12.830 -7.606 1.00 92.12 203 SER A CA 1
ATOM 1677 C C . SER A 1 203 ? 5.717 -13.064 -8.387 1.00 92.12 203 SER A C 1
ATOM 1679 O O . SER A 1 203 ? 4.872 -12.179 -8.502 1.00 92.12 203 SER A O 1
ATOM 1681 N N . PHE A 1 204 ? 5.557 -14.275 -8.924 1.00 93.81 204 PHE A N 1
ATOM 1682 C CA . PHE A 1 204 ? 4.335 -14.710 -9.607 1.00 93.81 204 PHE A CA 1
ATOM 1683 C C . PHE A 1 204 ? 3.307 -15.328 -8.638 1.00 93.81 204 PHE A C 1
ATOM 1685 O O . PHE A 1 204 ? 2.276 -15.843 -9.068 1.00 93.81 204 PHE A O 1
ATOM 1692 N N . ASP A 1 205 ? 3.565 -15.314 -7.325 1.00 94.50 205 ASP A N 1
ATOM 1693 C CA . ASP A 1 205 ? 2.734 -16.027 -6.342 1.00 94.50 205 ASP A CA 1
ATOM 1694 C C . ASP A 1 205 ? 1.349 -15.398 -6.178 1.00 94.50 205 ASP A C 1
ATOM 1696 O O . ASP A 1 205 ? 0.400 -16.064 -5.757 1.00 94.50 205 ASP A O 1
ATOM 1700 N N . THR A 1 206 ? 1.217 -14.108 -6.487 1.00 94.62 206 THR A N 1
ATOM 1701 C CA . THR A 1 206 ? -0.070 -13.412 -6.459 1.00 94.62 206 THR A CA 1
ATOM 1702 C C . THR A 1 206 ? -0.855 -13.493 -7.760 1.00 94.62 206 THR A C 1
ATOM 1704 O O . THR A 1 206 ? -2.017 -13.082 -7.781 1.00 94.62 206 THR A O 1
ATOM 1707 N N . ASP A 1 207 ? -0.257 -14.013 -8.826 1.00 93.50 207 ASP A N 1
ATOM 1708 C CA . ASP A 1 207 ? -0.752 -13.803 -10.180 1.00 93.50 207 ASP A CA 1
ATOM 1709 C C . ASP A 1 207 ? -1.912 -14.726 -10.549 1.00 93.50 207 ASP A C 1
ATOM 1711 O O . ASP A 1 207 ? -2.036 -15.849 -10.043 1.00 93.50 207 ASP A O 1
ATOM 1715 N N . PRO A 1 208 ? -2.772 -14.301 -11.489 1.00 92.25 208 PRO A N 1
ATOM 1716 C CA . PRO A 1 208 ? -3.694 -15.224 -12.122 1.00 92.25 208 PRO A CA 1
ATOM 1717 C C . PRO A 1 208 ? -2.925 -16.292 -12.911 1.00 92.25 208 PRO A C 1
ATOM 1719 O O . PRO A 1 208 ? -1.830 -16.067 -13.420 1.00 92.25 208 PRO A O 1
ATOM 1722 N N . ARG A 1 209 ? -3.556 -17.457 -13.115 1.00 90.94 209 ARG A N 1
ATOM 1723 C CA . ARG A 1 209 ? -2.978 -18.584 -13.881 1.00 90.94 209 ARG A CA 1
ATOM 1724 C C . ARG A 1 209 ? -2.474 -18.203 -15.279 1.00 90.94 209 ARG A C 1
ATOM 1726 O O . ARG A 1 209 ? -1.620 -18.891 -15.830 1.00 90.94 209 ARG A O 1
ATOM 1733 N N . LYS A 1 210 ? -3.043 -17.155 -15.877 1.00 92.62 210 LYS A N 1
ATOM 1734 C CA . LYS A 1 210 ? -2.645 -16.629 -17.180 1.00 92.62 210 LYS A CA 1
ATOM 1735 C C . LYS A 1 210 ? -2.480 -15.121 -17.084 1.00 92.62 210 LYS A C 1
ATOM 1737 O O . LYS A 1 210 ? -3.450 -14.418 -16.828 1.00 92.62 210 LYS A O 1
ATOM 1742 N N . LEU A 1 211 ? -1.270 -14.652 -17.361 1.00 91.31 211 LEU A N 1
ATOM 1743 C CA . LEU A 1 211 ? -0.948 -13.233 -17.400 1.00 91.31 211 LEU A CA 1
ATOM 1744 C C . LEU A 1 211 ? -1.305 -12.596 -18.741 1.00 91.31 211 LEU A C 1
ATOM 1746 O O . LEU A 1 211 ? -1.136 -13.197 -19.809 1.00 91.31 211 LEU A O 1
ATOM 1750 N N . LEU A 1 212 ? -1.740 -11.340 -18.683 1.00 90.62 212 LEU A N 1
ATOM 1751 C CA . LEU A 1 212 ? -1.819 -10.485 -19.859 1.00 90.62 212 LEU A CA 1
ATOM 1752 C C . LEU A 1 212 ? -0.409 -10.098 -20.337 1.00 90.62 212 LEU A C 1
ATOM 1754 O O . LEU A 1 212 ? 0.463 -9.833 -19.509 1.00 90.62 212 LEU A O 1
ATOM 1758 N N . PRO A 1 213 ? -0.176 -9.957 -21.655 1.00 92.94 213 PRO A N 1
ATOM 1759 C CA . PRO A 1 213 ? 1.095 -9.446 -22.177 1.00 92.94 213 PRO A CA 1
ATOM 1760 C C . PRO A 1 213 ? 1.463 -8.045 -21.663 1.00 92.94 213 PRO A C 1
ATOM 1762 O O . PRO A 1 213 ? 2.633 -7.676 -21.667 1.00 92.94 213 PRO A O 1
ATOM 1765 N N . SER A 1 214 ? 0.465 -7.263 -21.236 1.00 92.12 214 SER A N 1
ATOM 1766 C CA . SER A 1 214 ? 0.618 -5.927 -20.653 1.00 92.12 214 SER A CA 1
ATOM 1767 C C . SER A 1 214 ? 0.998 -5.929 -19.170 1.00 92.12 214 SER A C 1
ATOM 1769 O O . SER A 1 214 ? 1.157 -4.846 -18.606 1.00 92.12 214 SER A O 1
ATOM 1771 N N . ASN A 1 215 ? 1.105 -7.097 -18.527 1.00 95.12 215 ASN A N 1
ATOM 1772 C CA . ASN A 1 215 ? 1.332 -7.183 -17.090 1.00 95.12 215 ASN A CA 1
ATOM 1773 C C . ASN A 1 215 ? 2.731 -6.653 -16.688 1.00 95.12 215 ASN A C 1
ATOM 1775 O O . ASN A 1 215 ? 3.738 -6.981 -17.323 1.00 95.12 215 ASN A O 1
ATOM 1779 N N . SER A 1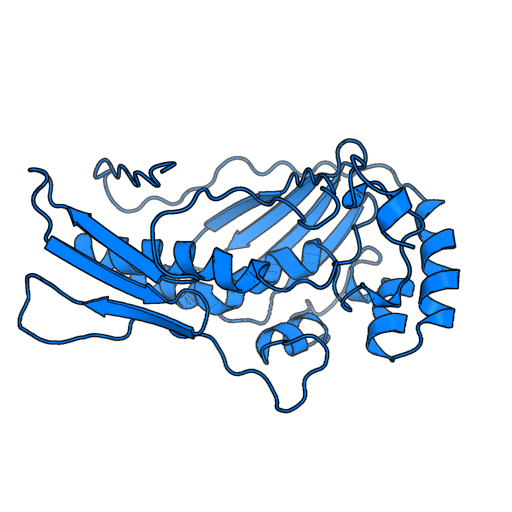 216 ? 2.797 -5.860 -15.613 1.00 95.38 216 SER A N 1
ATOM 1780 C CA . SER A 1 216 ? 4.020 -5.261 -15.057 1.00 95.38 216 SER A CA 1
ATOM 1781 C C . SER A 1 216 ? 5.150 -6.259 -14.757 1.00 95.38 216 SER A C 1
ATOM 1783 O O . SER A 1 216 ? 6.319 -5.882 -14.869 1.00 95.38 216 SER A O 1
ATOM 1785 N N . HIS A 1 217 ? 4.873 -7.527 -14.433 1.00 94.31 217 HIS A N 1
ATOM 1786 C CA . HIS A 1 217 ? 5.927 -8.537 -14.237 1.00 94.31 217 HIS A CA 1
ATOM 1787 C C . HIS A 1 217 ? 6.734 -8.805 -15.502 1.00 94.31 217 HIS A C 1
ATOM 1789 O O . HIS A 1 217 ? 7.945 -9.025 -15.432 1.00 94.31 217 HIS A O 1
ATOM 1795 N N . LEU A 1 218 ? 6.085 -8.715 -16.665 1.00 92.81 218 LEU A N 1
ATOM 1796 C CA . LEU A 1 218 ? 6.704 -8.932 -17.973 1.00 92.81 218 LEU A CA 1
ATOM 1797 C C . LEU A 1 218 ? 7.531 -7.722 -18.433 1.00 92.81 218 LEU A C 1
ATOM 1799 O O . LEU A 1 218 ? 8.204 -7.773 -19.468 1.00 92.81 218 LEU A O 1
ATOM 1803 N N . ARG A 1 219 ? 7.521 -6.628 -17.659 1.00 91.94 219 ARG A N 1
ATOM 1804 C CA . ARG A 1 219 ? 8.233 -5.398 -17.979 1.00 91.94 219 ARG A CA 1
ATOM 1805 C C . ARG A 1 219 ? 9.755 -5.581 -17.837 1.00 91.94 219 ARG A C 1
ATOM 1807 O O . ARG A 1 219 ? 10.282 -5.773 -16.736 1.00 91.94 219 ARG A O 1
ATOM 1814 N N . PRO A 1 220 ? 10.517 -5.472 -18.938 1.00 91.06 220 PRO A N 1
ATOM 1815 C CA . PRO A 1 220 ? 11.863 -6.025 -18.994 1.00 91.06 220 PRO A CA 1
ATOM 1816 C C . PRO A 1 220 ? 12.951 -5.104 -18.407 1.00 91.06 220 PRO A C 1
ATOM 1818 O O . PRO A 1 220 ? 14.051 -5.588 -18.123 1.00 91.06 220 PRO A O 1
ATOM 1821 N N . ASP A 1 221 ? 12.687 -3.800 -18.270 1.00 89.69 221 ASP A N 1
ATOM 1822 C CA . ASP A 1 221 ? 13.520 -2.817 -17.559 1.00 89.69 221 ASP A CA 1
ATOM 1823 C C . ASP A 1 221 ? 13.351 -2.914 -16.039 1.00 89.69 221 ASP A C 1
ATOM 1825 O O . ASP A 1 221 ? 14.360 -2.875 -15.332 1.00 89.69 221 ASP A O 1
ATOM 1829 N N . ARG A 1 222 ? 12.117 -3.125 -15.558 1.00 93.06 222 ARG A N 1
ATOM 1830 C CA . ARG A 1 222 ? 11.810 -3.404 -14.144 1.00 93.06 222 ARG A CA 1
ATOM 1831 C C . ARG A 1 222 ? 12.491 -4.692 -13.679 1.00 93.06 222 ARG A C 1
ATOM 1833 O O . ARG A 1 222 ? 13.287 -4.658 -12.745 1.00 93.06 222 ARG A O 1
ATOM 1840 N N . TYR A 1 223 ? 12.267 -5.798 -14.394 1.00 91.69 223 TYR A N 1
ATOM 1841 C CA . TYR A 1 223 ? 12.850 -7.103 -14.055 1.00 91.69 223 TYR A CA 1
ATOM 1842 C C . TYR A 1 223 ? 14.389 -7.084 -14.034 1.00 91.69 223 TYR A C 1
ATOM 1844 O O . TYR A 1 223 ? 15.033 -7.760 -13.239 1.00 91.69 223 TYR A O 1
ATOM 1852 N N . ALA A 1 224 ? 15.022 -6.261 -14.876 1.00 91.81 224 ALA A N 1
ATOM 1853 C CA . ALA A 1 224 ? 16.474 -6.112 -14.842 1.00 91.81 224 ALA A CA 1
ATOM 1854 C C . ALA A 1 224 ? 16.984 -5.446 -13.547 1.00 91.81 224 ALA A C 1
ATOM 1856 O O . ALA A 1 224 ? 18.092 -5.768 -13.128 1.00 91.81 224 ALA A O 1
ATOM 1857 N N . VAL A 1 225 ? 16.205 -4.560 -12.908 1.00 91.25 225 VAL A N 1
ATOM 1858 C CA . VAL A 1 225 ? 16.545 -3.991 -11.586 1.00 91.25 225 VAL A CA 1
ATOM 1859 C C . VAL A 1 225 ? 16.431 -5.037 -10.490 1.00 91.25 225 VAL A C 1
ATOM 1861 O O . VAL A 1 225 ? 17.318 -5.102 -9.642 1.00 91.25 225 VAL A O 1
ATOM 1864 N N . GLU A 1 226 ? 15.385 -5.861 -10.542 1.00 90.25 226 GLU A N 1
ATOM 1865 C CA . GLU A 1 226 ? 15.180 -6.984 -9.618 1.00 90.25 226 GLU A CA 1
ATOM 1866 C C . GLU A 1 226 ? 16.385 -7.936 -9.633 1.00 90.25 226 GLU A C 1
ATOM 1868 O O . GLU A 1 226 ? 16.951 -8.248 -8.593 1.00 90.25 226 GLU A O 1
ATOM 1873 N N . MET A 1 227 ? 16.881 -8.273 -10.828 1.00 91.12 227 MET A N 1
ATOM 1874 C CA . MET A 1 227 ? 18.072 -9.114 -11.019 1.00 91.12 227 MET A CA 1
ATOM 1875 C C . MET A 1 227 ? 19.409 -8.382 -10.775 1.00 91.12 227 MET A C 1
ATOM 1877 O O . MET A 1 227 ? 20.470 -8.898 -11.128 1.00 91.12 227 MET A O 1
ATOM 1881 N N . GLY A 1 228 ? 19.390 -7.146 -10.264 1.00 89.69 228 GLY A N 1
ATOM 1882 C CA . GLY A 1 228 ? 20.594 -6.357 -9.977 1.00 89.69 228 GLY A CA 1
ATOM 1883 C C . GLY A 1 228 ? 21.346 -5.812 -11.204 1.00 89.69 228 GLY A C 1
ATOM 1884 O O . GLY A 1 228 ? 22.432 -5.253 -11.061 1.00 89.69 228 GLY A O 1
ATOM 1885 N N . ASN A 1 229 ? 20.789 -5.917 -12.415 1.00 90.44 229 ASN A N 1
ATOM 1886 C CA . ASN A 1 229 ? 21.429 -5.495 -13.664 1.00 90.44 229 ASN A CA 1
ATOM 1887 C C . ASN A 1 229 ? 20.969 -4.092 -14.111 1.00 90.44 229 ASN A C 1
ATOM 1889 O O . ASN A 1 229 ? 20.138 -3.920 -15.013 1.00 90.44 229 ASN A O 1
ATOM 1893 N N . THR A 1 230 ? 21.552 -3.064 -13.491 1.00 85.31 230 THR A N 1
ATOM 1894 C CA . THR A 1 230 ? 21.221 -1.648 -13.735 1.00 85.31 230 THR A CA 1
ATOM 1895 C C . THR A 1 230 ? 21.537 -1.186 -15.162 1.00 85.31 230 THR A C 1
ATOM 1897 O O . THR A 1 230 ? 20.753 -0.430 -15.740 1.00 85.31 230 THR A O 1
ATOM 1900 N N . THR A 1 231 ? 22.615 -1.685 -15.776 1.00 85.38 231 THR A N 1
ATOM 1901 C CA . THR A 1 231 ? 22.987 -1.373 -17.170 1.00 85.38 231 THR A CA 1
ATOM 1902 C C . THR A 1 231 ? 21.925 -1.861 -18.157 1.00 85.38 231 THR A C 1
ATOM 1904 O O . THR A 1 231 ? 21.456 -1.098 -19.006 1.00 85.38 231 THR A O 1
ATOM 1907 N N . LYS A 1 232 ? 21.484 -3.121 -18.021 1.00 86.50 232 LYS A N 1
ATOM 1908 C CA . LYS A 1 232 ? 20.432 -3.710 -18.867 1.00 86.50 232 LYS A CA 1
ATOM 1909 C C . LYS A 1 232 ? 19.093 -3.007 -18.668 1.00 86.50 232 LYS A C 1
ATOM 1911 O O . LYS A 1 232 ? 18.369 -2.805 -19.643 1.00 86.50 232 LYS A O 1
ATOM 1916 N N . SER A 1 233 ? 18.773 -2.620 -17.433 1.00 84.88 233 SER A N 1
ATOM 1917 C CA . SER A 1 233 ? 17.570 -1.842 -17.135 1.00 84.88 233 SER A CA 1
ATOM 1918 C C . SER A 1 233 ? 17.596 -0.478 -17.831 1.00 84.88 233 SER A C 1
ATOM 1920 O O . SER A 1 233 ? 16.651 -0.145 -18.543 1.00 84.88 233 SER A O 1
ATOM 1922 N N . GLY A 1 234 ? 18.707 0.264 -17.731 1.00 80.25 234 GLY A N 1
ATOM 1923 C CA . GLY A 1 234 ? 18.848 1.581 -18.360 1.00 80.25 234 GLY A CA 1
ATOM 1924 C C . GLY A 1 234 ? 18.666 1.528 -19.877 1.00 80.25 234 GLY A C 1
ATOM 1925 O O . GLY A 1 234 ? 17.908 2.317 -20.439 1.00 80.25 234 GLY A O 1
ATOM 1926 N N . ALA A 1 235 ? 19.278 0.537 -20.532 1.00 80.69 235 ALA A N 1
ATOM 1927 C CA . ALA A 1 235 ? 19.152 0.336 -21.976 1.00 80.69 2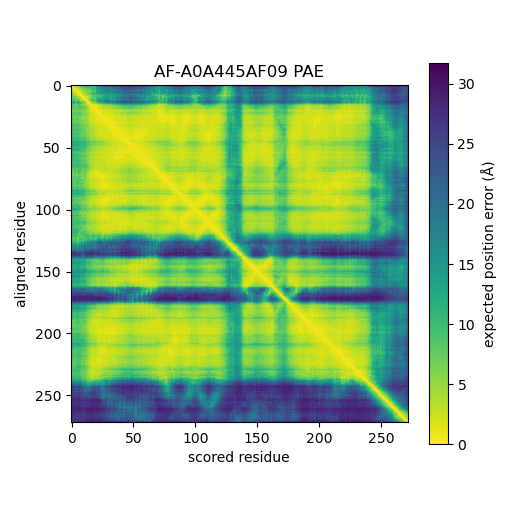35 ALA A CA 1
ATOM 1928 C C . ALA A 1 235 ? 17.717 -0.007 -22.422 1.00 80.69 235 ALA A C 1
ATOM 1930 O O . ALA A 1 235 ? 17.277 0.422 -23.490 1.00 80.69 235 ALA A O 1
ATOM 1931 N N . LYS A 1 236 ? 16.981 -0.794 -21.625 1.00 80.94 236 LYS A N 1
ATOM 1932 C CA . LYS A 1 236 ? 15.599 -1.197 -21.934 1.00 80.94 236 LYS A CA 1
ATOM 1933 C C . LYS A 1 236 ? 14.583 -0.103 -21.625 1.00 80.94 236 LYS A C 1
ATOM 1935 O O . LYS A 1 236 ? 13.666 0.090 -22.416 1.00 80.94 236 LYS A O 1
ATOM 1940 N N . LYS A 1 237 ? 14.781 0.644 -20.537 1.00 76.56 237 LYS A N 1
ATOM 1941 C CA . LYS A 1 237 ? 13.918 1.758 -20.133 1.00 76.56 237 LYS A CA 1
ATOM 1942 C C . LYS A 1 237 ? 13.788 2.778 -21.263 1.00 76.56 237 LYS A C 1
ATOM 1944 O O . LYS A 1 237 ? 12.673 3.126 -21.627 1.00 76.56 237 LYS A O 1
ATOM 1949 N N . SER A 1 238 ? 14.899 3.166 -21.895 1.00 67.50 238 SER A N 1
ATOM 1950 C CA . SER A 1 238 ? 14.890 4.089 -23.041 1.00 67.50 238 SER A CA 1
ATOM 1951 C C . SER A 1 238 ? 14.095 3.571 -24.250 1.00 67.50 238 SER A C 1
ATOM 1953 O O . SER A 1 238 ? 13.544 4.372 -24.997 1.00 67.50 238 SER A O 1
ATOM 1955 N N . LYS A 1 239 ? 14.001 2.246 -24.443 1.00 65.44 239 LYS A N 1
ATOM 1956 C CA . LYS A 1 239 ? 13.252 1.629 -25.553 1.00 65.44 239 LYS A CA 1
ATOM 1957 C C . LYS A 1 239 ? 11.749 1.548 -25.271 1.00 65.44 239 LYS A C 1
ATOM 1959 O O . LYS A 1 239 ? 10.957 1.839 -26.163 1.00 65.44 239 LYS A O 1
ATOM 1964 N N . SER A 1 240 ? 11.352 1.202 -24.043 1.00 59.28 240 SER A N 1
ATOM 1965 C CA . SER A 1 240 ? 9.940 1.024 -23.662 1.00 59.28 240 SER A CA 1
ATOM 1966 C C . SER A 1 240 ? 9.097 2.298 -23.816 1.00 59.28 240 SER A C 1
ATOM 1968 O O . SER A 1 240 ? 7.917 2.205 -24.132 1.00 59.28 240 SER A O 1
ATOM 1970 N N . PHE A 1 241 ? 9.687 3.491 -23.666 1.00 55.97 241 PHE A N 1
ATOM 1971 C CA . PHE A 1 241 ? 8.977 4.769 -23.850 1.00 55.97 241 PHE A CA 1
ATOM 1972 C C . PHE A 1 241 ? 8.616 5.099 -25.311 1.00 55.97 241 PHE A C 1
ATOM 1974 O O . PHE A 1 241 ? 7.874 6.046 -25.543 1.00 55.97 241 PHE A O 1
ATOM 1981 N N . THR A 1 242 ? 9.113 4.341 -26.297 1.00 43.91 242 THR A N 1
ATOM 1982 C CA . THR A 1 242 ? 8.859 4.615 -27.728 1.00 43.91 242 THR A CA 1
ATOM 1983 C C . THR A 1 242 ? 7.571 3.949 -28.241 1.00 43.91 242 THR A C 1
ATOM 1985 O O . THR A 1 242 ? 7.109 4.257 -29.334 1.00 43.91 242 THR A O 1
ATOM 1988 N N . ILE A 1 243 ? 6.966 3.042 -27.465 1.00 42.59 243 ILE A N 1
ATOM 1989 C CA . ILE A 1 243 ? 5.822 2.229 -27.895 1.00 42.59 243 ILE A CA 1
ATOM 1990 C C . ILE A 1 243 ? 4.594 2.627 -27.062 1.00 42.59 243 ILE A C 1
ATOM 1992 O O . ILE A 1 243 ? 4.452 2.192 -25.922 1.00 42.59 243 ILE A O 1
ATOM 1996 N N . SER A 1 244 ? 3.707 3.462 -27.610 1.00 38.38 244 SER A N 1
ATOM 1997 C CA . SER A 1 244 ? 2.390 3.751 -27.025 1.00 38.38 244 SER A CA 1
ATOM 1998 C C . SER A 1 244 ? 1.296 3.015 -27.804 1.00 38.38 244 SER A C 1
ATOM 2000 O O . SER A 1 244 ? 1.176 3.153 -29.019 1.00 38.38 244 SER A O 1
ATOM 2002 N N . PHE A 1 245 ? 0.505 2.200 -27.103 1.00 40.22 245 PHE A N 1
ATOM 2003 C CA . PHE A 1 245 ? -0.661 1.508 -27.659 1.00 40.22 245 PHE A CA 1
ATOM 2004 C C . PHE A 1 245 ? -1.964 2.230 -27.292 1.00 40.22 245 PHE A C 1
ATOM 2006 O O . PHE A 1 245 ? -2.057 2.927 -26.279 1.00 40.22 245 PHE A O 1
ATOM 2013 N N . THR A 1 246 ? -2.981 2.038 -28.130 1.00 30.88 246 THR A N 1
ATOM 2014 C CA . THR A 1 246 ? -4.334 2.591 -28.012 1.00 30.88 246 THR A CA 1
ATOM 2015 C C . THR A 1 246 ? -5.007 2.149 -26.699 1.00 30.88 246 THR A C 1
ATOM 2017 O O . THR A 1 246 ? -5.035 0.952 -26.401 1.00 30.88 246 THR A O 1
ATOM 2020 N N . PRO A 1 247 ? -5.569 3.064 -25.889 1.00 35.53 247 PRO A N 1
ATOM 2021 C CA . PRO A 1 247 ? -6.145 2.707 -24.596 1.00 35.53 247 PRO A CA 1
ATOM 2022 C C . PRO A 1 247 ? -7.481 1.957 -24.743 1.00 35.53 247 P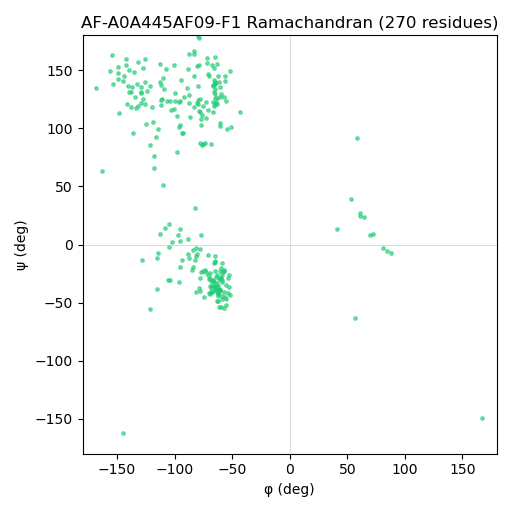RO A C 1
ATOM 2024 O O . PRO A 1 247 ? -8.446 2.493 -25.279 1.00 35.53 247 PRO A O 1
ATOM 2027 N N . LEU A 1 248 ? -7.579 0.741 -24.188 1.00 34.50 248 LEU A N 1
ATOM 2028 C CA . LEU A 1 248 ? -8.875 0.171 -23.782 1.00 34.50 248 LEU A CA 1
ATOM 2029 C C . LEU A 1 248 ? -9.434 0.998 -22.611 1.00 34.50 248 LEU A C 1
ATOM 2031 O O . LEU A 1 248 ? -8.763 1.110 -21.578 1.00 34.50 248 LEU A O 1
ATOM 2035 N N . ALA A 1 249 ? -10.638 1.549 -22.752 1.00 32.34 249 ALA A N 1
ATOM 2036 C CA . ALA A 1 249 ? -11.305 2.304 -21.696 1.00 32.34 249 ALA A CA 1
ATOM 2037 C C . ALA A 1 249 ? -11.625 1.402 -20.489 1.00 32.34 249 ALA A C 1
ATOM 2039 O O . ALA A 1 249 ? -12.266 0.366 -20.634 1.00 32.34 249 ALA A O 1
ATOM 2040 N N . PHE A 1 250 ? -11.182 1.814 -19.301 1.00 36.22 250 PHE A N 1
ATOM 2041 C CA . PHE A 1 250 ? -11.641 1.289 -18.014 1.00 36.22 250 PHE A CA 1
ATOM 2042 C C . PHE A 1 250 ? -12.538 2.359 -17.385 1.00 36.22 250 PHE A C 1
ATOM 2044 O O . PHE A 1 250 ? -12.105 3.499 -17.218 1.00 36.22 250 PHE A O 1
ATOM 2051 N N . CYS A 1 251 ? -13.783 2.014 -17.058 1.00 30.62 251 CYS A N 1
ATOM 2052 C CA . CYS A 1 251 ? -14.703 2.880 -16.326 1.00 30.62 251 CYS A CA 1
ATOM 2053 C C . CYS A 1 251 ? -15.189 2.119 -15.092 1.00 30.62 251 CYS A C 1
ATOM 2055 O O . CYS A 1 251 ? -16.022 1.225 -15.209 1.00 30.62 251 CYS A O 1
ATOM 2057 N N . PHE A 1 252 ? -14.664 2.462 -13.917 1.00 38.38 252 PHE A N 1
ATOM 2058 C CA . PHE A 1 252 ? -15.262 2.043 -12.654 1.00 38.38 252 PHE A CA 1
ATOM 2059 C C . PHE A 1 252 ? -16.322 3.084 -12.282 1.00 38.38 252 PHE A C 1
ATOM 2061 O O . PHE A 1 252 ? -15.993 4.226 -11.964 1.00 38.38 252 PHE A O 1
ATOM 2068 N N . ARG A 1 253 ? -17.605 2.716 -12.366 1.00 27.11 253 ARG A N 1
ATOM 2069 C CA . ARG A 1 253 ? -18.666 3.446 -11.658 1.00 27.11 253 ARG A CA 1
ATOM 2070 C C . ARG A 1 253 ? -18.649 2.982 -10.206 1.00 27.11 253 ARG A C 1
ATOM 2072 O O . ARG A 1 253 ? -18.511 1.791 -9.959 1.00 27.11 253 ARG A O 1
ATOM 2079 N N . ASN A 1 254 ? -18.762 3.931 -9.277 1.00 26.25 254 ASN A N 1
ATOM 2080 C CA . ASN A 1 254 ? -18.792 3.705 -7.833 1.00 26.25 254 ASN A CA 1
ATOM 2081 C C . ASN A 1 254 ? -19.693 2.515 -7.466 1.00 26.25 254 ASN A C 1
ATOM 2083 O O . ASN A 1 254 ? -20.908 2.590 -7.636 1.00 26.25 254 ASN A O 1
ATOM 2087 N N . ILE A 1 255 ? -19.101 1.444 -6.941 1.00 28.53 255 ILE A N 1
ATOM 2088 C CA . ILE A 1 255 ? -19.821 0.385 -6.234 1.00 28.53 255 ILE A CA 1
ATOM 2089 C C . ILE A 1 255 ? -19.289 0.431 -4.809 1.00 28.53 255 ILE A C 1
ATOM 2091 O O . ILE A 1 255 ? -18.243 -0.133 -4.506 1.00 28.53 255 ILE A O 1
ATOM 2095 N N . VAL A 1 256 ? -19.972 1.189 -3.955 1.00 29.28 256 VAL A N 1
ATOM 2096 C CA . VAL A 1 256 ? -19.829 1.055 -2.507 1.00 29.28 256 VAL A CA 1
ATOM 2097 C C . VAL A 1 256 ? -20.992 0.178 -2.069 1.00 29.28 256 VAL A C 1
ATOM 2099 O O . VAL A 1 256 ? -22.147 0.595 -2.159 1.00 29.28 256 VAL A O 1
ATOM 2102 N N . LYS A 1 257 ? -20.712 -1.058 -1.649 1.00 31.72 257 LYS A N 1
ATOM 2103 C CA . LYS A 1 257 ? -21.700 -1.889 -0.954 1.00 31.72 257 LYS A CA 1
ATOM 2104 C C . LYS A 1 257 ? -21.822 -1.354 0.477 1.00 31.72 257 LYS A C 1
ATOM 2106 O O . LYS A 1 257 ? -21.104 -1.798 1.360 1.00 31.72 257 LYS A O 1
ATOM 2111 N N . HIS A 1 258 ? -22.681 -0.364 0.710 1.00 34.94 258 HIS A N 1
ATOM 2112 C CA . HIS A 1 258 ? -23.028 0.037 2.077 1.00 34.94 258 HIS A CA 1
ATOM 2113 C C . HIS A 1 258 ? -24.069 -0.934 2.649 1.00 34.94 258 HIS A C 1
ATOM 2115 O O . HIS A 1 258 ? -25.159 -1.045 2.094 1.00 34.94 258 HIS A O 1
ATOM 2121 N N . HIS A 1 259 ? -23.745 -1.597 3.764 1.00 36.53 259 HIS A N 1
ATOM 2122 C CA . HIS A 1 259 ? -24.717 -2.309 4.611 1.00 36.53 259 HIS A CA 1
ATOM 2123 C C . HIS A 1 259 ? -25.047 -1.570 5.920 1.00 36.53 259 HIS A C 1
ATOM 2125 O O . HIS A 1 259 ? -25.928 -2.014 6.648 1.00 36.53 259 HIS A O 1
ATOM 2131 N N . HIS A 1 260 ? -24.425 -0.416 6.200 1.00 34.81 260 HIS A N 1
ATOM 2132 C CA . HIS A 1 260 ? -24.704 0.361 7.410 1.00 34.81 260 HIS A CA 1
ATOM 2133 C C . HIS A 1 260 ? -25.189 1.787 7.103 1.00 34.81 260 HIS A C 1
ATOM 2135 O O . HIS A 1 260 ? -24.640 2.437 6.205 1.00 34.81 260 HIS A O 1
ATOM 2141 N N . PRO A 1 261 ? -26.228 2.273 7.814 1.00 31.06 261 PRO A N 1
ATOM 2142 C CA . PRO A 1 261 ? -26.752 3.619 7.647 1.00 31.06 261 PRO A CA 1
ATOM 2143 C C . PRO A 1 261 ? -25.704 4.650 8.069 1.00 31.06 261 PRO A C 1
ATOM 2145 O O . PRO A 1 261 ? -25.005 4.496 9.064 1.00 31.06 261 PRO A O 1
ATOM 2148 N N . THR A 1 262 ? -25.615 5.703 7.267 1.00 32.34 262 THR A N 1
ATOM 2149 C CA . THR A 1 262 ? -24.696 6.833 7.378 1.00 32.34 262 THR A CA 1
ATOM 2150 C C . THR A 1 262 ? -24.706 7.470 8.771 1.00 32.34 262 THR A C 1
ATOM 2152 O O . THR A 1 262 ? -25.568 8.297 9.071 1.00 32.34 262 THR A O 1
ATOM 2155 N N . THR A 1 263 ? -23.708 7.165 9.595 1.00 27.09 263 THR A N 1
ATOM 2156 C CA . THR A 1 263 ? -23.176 8.136 10.552 1.00 27.09 263 THR A CA 1
ATOM 2157 C C . THR A 1 263 ? -22.318 9.114 9.756 1.00 27.09 263 THR A C 1
ATOM 2159 O O . THR A 1 263 ? -21.381 8.717 9.059 1.00 27.09 263 THR A O 1
ATOM 2162 N N . ASN A 1 264 ? -22.683 10.398 9.784 1.00 24.39 264 ASN A N 1
ATOM 2163 C CA . ASN A 1 264 ? -21.894 11.470 9.179 1.00 24.39 264 ASN A CA 1
ATOM 2164 C C . ASN A 1 264 ? -20.472 11.411 9.744 1.00 24.39 264 ASN A C 1
ATOM 2166 O O . ASN A 1 264 ? -20.217 11.852 10.859 1.00 24.39 264 ASN A O 1
ATOM 2170 N N . THR A 1 265 ? -19.552 10.823 8.985 1.00 32.06 265 THR A N 1
ATOM 2171 C CA . THR A 1 265 ? -18.163 10.680 9.403 1.00 32.06 265 THR A CA 1
ATOM 2172 C C . THR A 1 265 ? -17.399 11.869 8.844 1.00 32.06 265 THR A C 1
ATOM 2174 O O . THR A 1 265 ? -16.974 11.872 7.688 1.00 32.06 265 THR A O 1
ATOM 2177 N N . HIS A 1 266 ? -17.237 12.903 9.663 1.00 23.17 266 HIS A N 1
ATOM 2178 C CA . HIS A 1 266 ? -16.234 13.928 9.419 1.00 23.17 266 HIS A CA 1
ATOM 2179 C C . HIS A 1 266 ? -14.873 13.371 9.846 1.00 23.17 266 HIS A C 1
ATOM 2181 O O . HIS A 1 266 ? -14.439 13.572 10.975 1.00 23.17 266 HIS A O 1
ATOM 2187 N N . ILE A 1 267 ? -14.176 12.670 8.945 1.00 29.45 267 ILE A N 1
ATOM 2188 C CA . ILE A 1 267 ? -12.724 12.516 9.098 1.00 29.45 267 ILE A CA 1
ATOM 2189 C C . ILE A 1 267 ? -12.127 13.873 8.732 1.00 29.45 267 ILE A C 1
ATOM 2191 O O . ILE A 1 267 ? -11.821 14.144 7.570 1.00 29.45 267 ILE A O 1
ATOM 2195 N N . ILE A 1 268 ? -12.024 14.765 9.715 1.00 24.38 268 ILE A N 1
ATOM 2196 C CA . ILE A 1 268 ? -11.246 15.986 9.551 1.00 24.38 268 ILE A CA 1
ATOM 2197 C C . ILE A 1 268 ? -9.779 15.567 9.658 1.00 24.38 268 ILE A C 1
ATOM 2199 O O . ILE A 1 268 ? -9.180 15.599 10.728 1.00 24.38 268 ILE A O 1
ATOM 2203 N N . LEU A 1 269 ? -9.192 15.145 8.536 1.00 25.66 269 LEU A N 1
ATOM 2204 C CA . LEU A 1 269 ? -7.749 15.265 8.358 1.00 25.66 269 LEU A CA 1
ATOM 2205 C C . LEU A 1 269 ? -7.489 16.767 8.253 1.00 25.66 269 LEU A C 1
ATOM 2207 O O . LEU A 1 269 ? -7.582 17.351 7.176 1.00 25.66 269 LEU A O 1
ATOM 2211 N N . THR A 1 270 ? -7.326 17.423 9.399 1.00 21.16 270 THR A N 1
ATOM 2212 C CA . THR A 1 270 ? -7.036 18.851 9.437 1.00 21.16 270 THR A CA 1
ATOM 22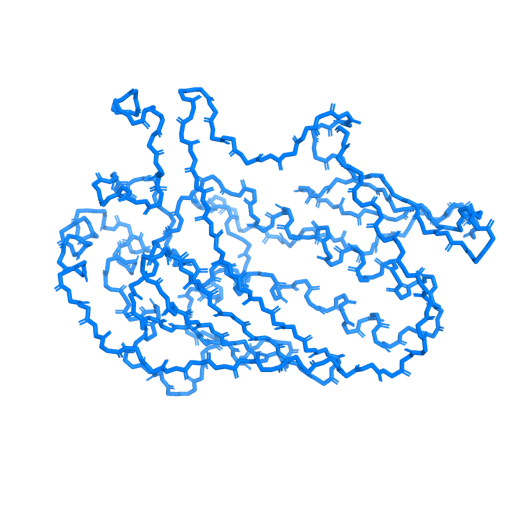13 C C . THR A 1 270 ? -5.686 19.080 8.766 1.00 21.16 270 THR A C 1
ATOM 2215 O O . THR A 1 270 ? -4.676 18.554 9.231 1.00 21.16 270 THR A O 1
ATOM 2218 N N . ASP A 1 271 ? -5.664 19.886 7.705 1.00 25.69 271 ASP A N 1
ATOM 2219 C CA . ASP A 1 271 ? -4.450 20.580 7.285 1.00 25.69 271 ASP A CA 1
ATOM 2220 C C . ASP A 1 271 ? -4.021 21.499 8.445 1.00 25.69 271 ASP A C 1
ATOM 2222 O O . ASP A 1 271 ? -4.659 22.529 8.683 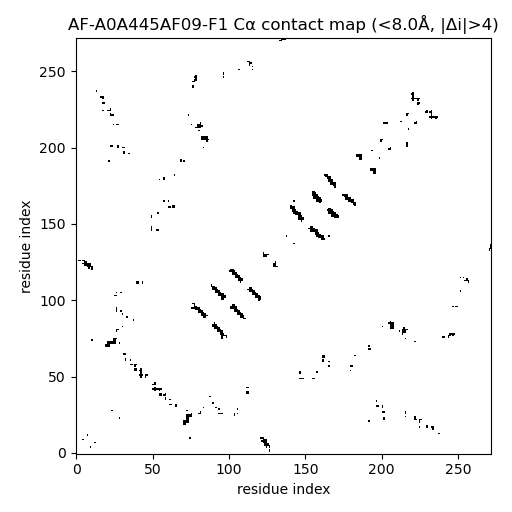1.00 25.69 271 ASP A O 1
ATOM 2226 N N . ILE A 1 272 ? -2.980 21.117 9.195 1.00 29.05 272 ILE A N 1
ATOM 2227 C CA . ILE A 1 272 ? -2.321 21.971 10.203 1.00 29.05 272 ILE A CA 1
ATOM 2228 C C . ILE A 1 272 ? -0.809 21.922 10.003 1.00 29.05 272 ILE A C 1
ATOM 2230 O O . ILE A 1 272 ? -0.230 20.818 10.078 1.00 29.05 272 ILE A O 1
#

pLDDT: mean 75.11, std 21.99, range [21.16, 97.19]

Foldseek 3Di:
DCQVQAFHWPLPDLQDACVLAALAAVQLLVCVLVVLCVLLVVLQVDPDPLSSVVSVVLSVLLNCQSPVFRRHYHHAAAFFKAWFCQPPQKTKIKGFPDVVQTKMWMWIDGPRWIDIDIDRDTWGHHNPDGDPDADDDDPQQWDWDFDADPVRHGQWIFIDGSNAFTWTDRPHPDPDIHGSTGDADAPPPDPRSDHPVSVVSLDCVRPDPDDDCSYRNVQQLSVCVVVVNSVRNSVSSVVSNVDHDDDDDDDDDDDGPDPDDDDPDPPCPDRD

Mean predicted aligned error: 10.5 Å

Solvent-accessible surface area (backbone atoms only — not comparable to full-atom values): 16195 Å² total; per-residue (Å²): 124,72,78,81,46,56,71,37,41,63,83,76,50,83,82,64,68,56,89,54,46,44,60,40,35,49,51,54,58,64,53,58,65,54,78,53,42,64,28,45,47,49,19,66,73,40,87,50,70,66,60,20,50,48,28,47,48,53,41,60,47,47,49,57,44,71,66,62,62,85,55,39,52,40,78,66,51,51,54,28,28,32,62,35,50,58,53,95,70,28,41,36,41,24,34,25,77,34,69,87,69,51,28,36,40,35,41,36,36,47,99,62,50,60,47,80,48,75,50,66,82,83,52,44,31,54,84,89,45,73,69,73,92,74,69,82,84,68,64,93,53,55,43,78,48,70,46,59,48,100,84,70,47,75,52,34,35,40,35,38,24,49,80,61,31,39,34,26,40,39,72,68,68,68,95,47,75,44,80,80,46,66,63,72,65,58,57,87,89,47,92,76,73,44,31,61,66,52,54,37,68,69,44,73,71,23,42,59,100,71,77,61,92,45,27,58,82,73,35,69,27,44,48,23,44,65,73,69,35,49,70,61,13,48,62,38,47,70,54,58,76,74,66,79,60,85,73,80,88,82,81,86,73,92,66,76,87,74,91,67,83,84,70,88,75,79,79,74,80,71,91,81

InterPro domains:
  IPR000648 Oxysterol-binding protein [PF01237] (1-134)
  IPR000648 Oxysterol-binding protein [PF01237] (140-239)
  IPR000648 Oxysterol-binding protein [PTHR10972] (1-135)
  IPR037239 Oxysterol-binding protein superfamily [SSF144000] (2-239)

Sequence (272 aa):
MIKNYIGTDVTSLVTLPVTIFESMTMLQKMAELREYSHLLDKADKCEDPYMWLVYASSWAVSVYYVYQRTWKPFNPILGETYEMVNHGGIIFLSKQVSHHPPMSAGHAENEHFTYNITLKLKTKFLKNSLDVYPLRRAGLYEVDGYVYNAVEEPEILITGKWNEQCNINLVIWKESLIQVWHVADIPKDDKFDYIYFMHKLNSFDTDPRKLLPSNSHLRPDRYAVEMGNTTKSGAKKSKSFTISFTPLAFCFRNIVKHHHPTTNTHIILTDI

Nearest PDB structures (foldseek):
  7cyz-assembly2_B  TM=8.807E-01  e=1.563E-17  Homo sapiens
  7v62-assembly1_C  TM=8.514E-01  e=6.204E-16  Homo sapiens
  7v62-assembly1_D  TM=8.486E-01  e=1.996E-15  Homo sapiens
  7cyz-assembly1_A  TM=8.089E-01  e=9.339E-16  Homo sapiens
  5zm8-assembly1_A  TM=8.515E-01  e=7.655E-15  Homo sapiens

Radius of gyration: 20.08 Å; Cα contacts (8 Å, |Δi|>4): 434; chains: 1; bounding box: 50×41×59 Å